Protein AF-A0A3G4RW80-F1 (afdb_monomer_lite)

Secondary structure (DSSP, 8-state):
--HHHHHHHHHHHHHHTT--HHHHHHHHHHHHHHTTS--GGGTTS-----GGGGHHHHHHHHTSHHHHHHHHH-SSHHHHHHHHHHTT----GGGGGGGGGT-HHHHHHHHTTTSSS--HHHHHHHHHHHHHHHHHHTTPPPPP---HHHHHHHHHHHHHTTSS-SSS-S-TT----------TT---PPPPPP-----

InterPro domains:
  IPR056464 DotM, C-terminal cytoplasmic domain [PF23127] (1-155)

Structure (mmCIF, N/CA/C/O backbone):
data_AF-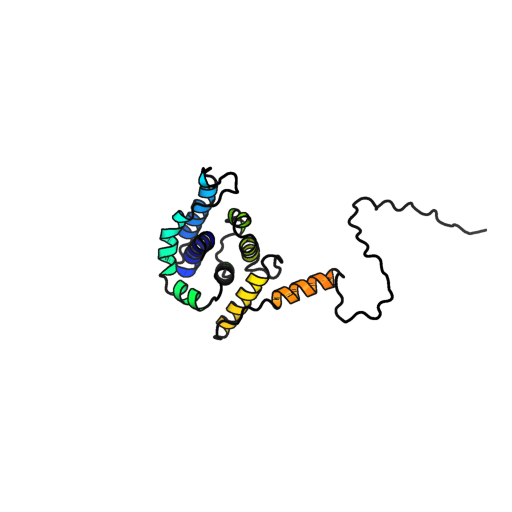A0A3G4RW80-F1
#
_entry.id   AF-A0A3G4RW80-F1
#
loop_
_atom_site.group_PDB
_atom_site.id
_atom_site.type_symbol
_atom_site.label_atom_id
_atom_site.label_alt_id
_atom_site.label_comp_id
_atom_site.label_asym_id
_atom_site.label_entity_id
_atom_site.label_seq_id
_atom_site.pdbx_PDB_ins_code
_atom_site.Cartn_x
_atom_site.Cartn_y
_atom_site.Cartn_z
_atom_site.occupancy
_atom_site.B_iso_or_equiv
_atom_site.auth_seq_id
_atom_site.auth_comp_id
_atom_site.auth_asym_id
_atom_site.auth_atom_id
_atom_site.pdbx_PDB_model_num
ATOM 1 N N . MET A 1 1 ? 4.358 -7.759 10.613 1.00 87.00 1 MET A N 1
ATOM 2 C CA . MET A 1 1 ? 3.635 -6.502 10.326 1.00 87.00 1 MET A CA 1
ATOM 3 C C . MET A 1 1 ? 3.977 -5.453 11.370 1.00 87.00 1 MET A C 1
ATOM 5 O O . MET A 1 1 ? 3.744 -5.684 12.559 1.00 87.00 1 MET A O 1
ATOM 9 N N . ALA A 1 2 ? 4.518 -4.325 10.929 1.00 94.06 2 ALA A N 1
ATOM 10 C CA . ALA A 1 2 ? 4.727 -3.120 11.722 1.00 94.06 2 ALA A CA 1
ATOM 11 C C . ALA A 1 2 ? 3.385 -2.447 12.102 1.00 94.06 2 ALA A C 1
ATOM 13 O O . ALA A 1 2 ? 2.345 -2.779 11.524 1.00 94.06 2 ALA A O 1
ATOM 14 N N . PRO A 1 3 ? 3.356 -1.521 13.082 1.00 94.75 3 PRO A N 1
ATOM 15 C CA . PRO A 1 3 ? 2.112 -0.892 13.538 1.00 94.75 3 PRO A CA 1
ATOM 16 C C . PRO A 1 3 ? 1.314 -0.186 12.432 1.00 94.75 3 PRO A C 1
ATOM 18 O O . PRO A 1 3 ? 0.096 -0.358 12.363 1.00 94.75 3 PRO A O 1
ATOM 21 N N . HIS A 1 4 ? 1.986 0.547 11.537 1.00 94.00 4 HIS A N 1
ATOM 22 C CA . HIS A 1 4 ? 1.342 1.224 10.406 1.00 94.00 4 HIS A CA 1
ATOM 23 C C . HIS A 1 4 ? 0.770 0.242 9.391 1.00 94.00 4 HIS A C 1
ATOM 25 O O . HIS A 1 4 ? -0.343 0.438 8.913 1.00 94.00 4 HIS A O 1
ATOM 31 N N . GLU A 1 5 ? 1.482 -0.852 9.123 1.00 95.69 5 GLU A N 1
ATOM 32 C CA . GLU A 1 5 ? 1.010 -1.914 8.236 1.00 95.69 5 GLU A CA 1
ATOM 33 C C . GLU A 1 5 ? -0.234 -2.603 8.798 1.00 95.69 5 GLU A C 1
ATOM 35 O O . GLU A 1 5 ? -1.179 -2.850 8.059 1.00 95.69 5 GLU A O 1
ATOM 40 N N . LYS A 1 6 ? -0.280 -2.868 10.113 1.00 96.50 6 LYS A N 1
ATOM 41 C CA . LYS A 1 6 ? -1.472 -3.436 10.767 1.00 96.50 6 LYS A CA 1
ATOM 42 C C . LYS A 1 6 ? -2.674 -2.500 10.664 1.00 96.50 6 LYS A C 1
ATOM 44 O O . LYS A 1 6 ? -3.789 -2.971 10.461 1.00 96.50 6 LYS A O 1
ATOM 49 N N . ALA A 1 7 ? -2.456 -1.194 10.818 1.00 95.88 7 ALA A N 1
ATOM 50 C CA . ALA A 1 7 ? -3.517 -0.202 10.696 1.00 95.88 7 ALA A CA 1
ATOM 51 C C . ALA A 1 7 ? -4.055 -0.120 9.260 1.00 95.88 7 ALA A C 1
ATOM 53 O O . ALA A 1 7 ? -5.268 -0.174 9.069 1.00 95.88 7 ALA A O 1
ATOM 54 N N . LEU A 1 8 ? -3.169 -0.075 8.260 1.00 95.25 8 LEU A N 1
ATOM 55 C CA . LEU A 1 8 ? -3.555 -0.100 6.845 1.00 95.25 8 LEU A CA 1
ATOM 56 C C . LEU A 1 8 ? -4.263 -1.405 6.478 1.00 95.25 8 LEU A C 1
ATOM 58 O O . LEU A 1 8 ? -5.332 -1.365 5.880 1.00 95.25 8 LEU A O 1
ATOM 62 N N . PHE A 1 9 ? -3.734 -2.550 6.914 1.00 96.00 9 PHE A N 1
ATOM 63 C CA . PHE A 1 9 ? -4.367 -3.852 6.714 1.00 96.00 9 PHE A CA 1
ATOM 64 C C . PHE A 1 9 ? -5.775 -3.899 7.313 1.00 96.00 9 PHE A C 1
ATOM 66 O O . PHE A 1 9 ? -6.693 -4.418 6.688 1.00 96.00 9 PHE A O 1
ATOM 73 N N . ALA A 1 10 ? -5.971 -3.329 8.505 1.00 96.44 10 ALA A N 1
ATOM 74 C CA . ALA A 1 10 ? -7.289 -3.252 9.122 1.00 96.44 10 ALA A CA 1
ATOM 75 C C . ALA A 1 10 ? -8.257 -2.385 8.301 1.00 96.44 10 ALA A C 1
ATOM 77 O O . ALA A 1 10 ? -9.387 -2.806 8.078 1.00 96.44 10 ALA A O 1
ATOM 78 N N . ILE A 1 11 ? -7.828 -1.210 7.822 1.00 94.94 11 ILE A N 1
ATOM 79 C CA . ILE A 1 11 ? -8.658 -0.339 6.972 1.00 94.94 11 ILE A CA 1
ATOM 80 C C . ILE A 1 11 ? -9.027 -1.062 5.671 1.00 94.94 11 ILE A C 1
ATOM 82 O O . ILE A 1 11 ? -10.204 -1.157 5.327 1.00 94.94 11 ILE A O 1
ATOM 86 N N . PHE A 1 12 ? -8.029 -1.592 4.962 1.00 95.00 12 PHE A N 1
ATOM 87 C CA . PHE A 1 12 ? -8.227 -2.230 3.663 1.00 95.00 12 PHE A CA 1
ATOM 88 C C . PHE A 1 12 ? -9.037 -3.512 3.784 1.00 95.00 12 PHE A C 1
ATOM 90 O O . PHE A 1 12 ? -9.954 -3.737 3.006 1.00 95.00 12 PHE A O 1
ATOM 97 N N . GLY A 1 13 ? -8.751 -4.328 4.792 1.00 94.69 13 GLY A N 1
ATOM 98 C CA . GLY A 1 13 ? -9.438 -5.590 4.997 1.00 94.69 13 GLY A CA 1
ATOM 99 C C . GLY A 1 13 ? -10.866 -5.446 5.521 1.00 94.69 13 GLY A C 1
ATOM 100 O O . GLY A 1 13 ? -11.687 -6.306 5.221 1.00 94.69 13 GLY A O 1
ATOM 101 N N . LEU A 1 14 ? -11.201 -4.364 6.241 1.00 94.88 14 LEU A N 1
ATOM 102 C CA . LEU A 1 14 ? -12.601 -4.044 6.552 1.00 94.88 14 LEU A CA 1
ATOM 103 C C . LEU A 1 14 ? -13.409 -3.856 5.263 1.00 94.88 14 LEU A C 1
ATOM 105 O O . LEU A 1 14 ? -14.495 -4.412 5.152 1.00 94.88 14 LEU A O 1
ATOM 109 N N . GLN A 1 15 ? -12.858 -3.129 4.288 1.00 93.00 15 GLN A N 1
ATOM 110 C CA . GLN A 1 15 ? -13.494 -2.936 2.986 1.00 93.00 15 GLN A CA 1
ATOM 111 C C . GLN A 1 15 ? -13.483 -4.220 2.147 1.00 93.00 15 GLN A C 1
ATOM 113 O O . GLN A 1 15 ? -14.508 -4.602 1.606 1.00 93.00 15 GLN A O 1
ATOM 118 N N . TYR A 1 16 ? -12.331 -4.875 2.016 1.00 93.81 16 TYR A N 1
ATOM 119 C CA . TYR A 1 16 ? -12.142 -5.953 1.046 1.00 93.81 16 TYR A CA 1
ATOM 120 C C . TYR A 1 16 ? -12.688 -7.303 1.521 1.00 93.81 16 TYR A C 1
ATOM 122 O O . TYR A 1 16 ? -13.386 -7.985 0.782 1.00 93.81 16 TYR A O 1
ATOM 130 N N . PHE A 1 17 ? -12.383 -7.706 2.758 1.00 94.50 17 PHE A N 1
ATOM 131 C CA . PHE A 1 17 ? -12.755 -9.035 3.257 1.00 94.50 17 PHE A CA 1
ATOM 132 C C . PHE A 1 17 ? -14.126 -9.066 3.927 1.00 94.50 17 PHE A C 1
ATOM 134 O O . PHE A 1 17 ? -14.736 -10.129 4.006 1.00 94.50 17 PHE A O 1
ATOM 141 N N . LEU A 1 18 ? -14.573 -7.934 4.476 1.00 93.88 18 LEU A N 1
ATOM 142 C CA . LEU A 1 18 ? -15.795 -7.853 5.280 1.00 93.88 18 LEU A CA 1
ATOM 143 C C . LEU A 1 18 ? -16.875 -6.957 4.661 1.00 93.88 18 LEU A C 1
ATOM 145 O O . LEU A 1 18 ? -17.932 -6.823 5.273 1.00 93.88 18 LEU A O 1
ATOM 149 N N . ASP A 1 19 ? -16.599 -6.337 3.508 1.00 92.75 19 ASP A N 1
ATOM 150 C CA . ASP A 1 19 ? -17.482 -5.386 2.811 1.00 92.75 19 ASP A CA 1
ATOM 151 C C . ASP A 1 19 ? -18.033 -4.258 3.715 1.00 92.75 19 ASP A C 1
ATOM 153 O O . ASP A 1 19 ? -19.117 -3.708 3.529 1.00 92.75 19 ASP A O 1
ATOM 157 N N . ASP A 1 20 ? -17.271 -3.885 4.747 1.00 93.56 20 ASP A N 1
ATOM 158 C CA . ASP A 1 20 ? -17.673 -2.934 5.784 1.00 93.56 20 ASP A CA 1
ATOM 159 C C . ASP A 1 20 ? -17.054 -1.555 5.520 1.00 93.56 20 ASP A C 1
ATOM 161 O O . ASP A 1 20 ? -16.177 -1.063 6.245 1.00 93.56 20 ASP A O 1
ATOM 165 N N . ARG A 1 21 ? -17.527 -0.908 4.447 1.00 91.62 21 ARG A N 1
ATOM 166 C CA . ARG A 1 21 ? -17.032 0.410 4.016 1.00 91.62 21 ARG A CA 1
ATOM 167 C C . ARG A 1 21 ? -17.156 1.477 5.085 1.00 91.62 21 ARG A C 1
ATOM 169 O O . ARG A 1 21 ? -16.268 2.314 5.260 1.00 91.62 21 ARG A O 1
ATOM 176 N N . LYS A 1 22 ? -18.273 1.460 5.808 1.00 93.12 22 LYS A N 1
ATOM 177 C CA . LYS A 1 22 ? -18.557 2.447 6.847 1.00 93.12 22 LYS A CA 1
ATOM 178 C C . LYS A 1 22 ? -17.553 2.327 7.991 1.00 93.12 22 LYS A C 1
ATOM 180 O O . LYS A 1 22 ? -17.057 3.352 8.460 1.00 93.12 22 LYS A O 1
ATOM 185 N N . ALA A 1 23 ? -17.217 1.108 8.418 1.00 94.44 23 ALA A N 1
ATOM 186 C CA . ALA A 1 23 ? -16.181 0.908 9.425 1.00 94.44 23 ALA A CA 1
ATOM 187 C C . ALA A 1 23 ? -14.786 1.267 8.902 1.00 94.44 23 ALA A C 1
ATOM 189 O O . ALA A 1 23 ? -14.019 1.878 9.647 1.00 94.44 23 ALA A O 1
ATOM 190 N N . ALA A 1 24 ? -14.463 0.935 7.646 1.00 93.75 24 ALA A N 1
ATOM 191 C CA . ALA A 1 24 ? -13.173 1.265 7.037 1.00 93.75 24 ALA A CA 1
ATOM 192 C C . ALA A 1 24 ? -12.926 2.784 7.020 1.00 93.75 24 ALA A C 1
ATOM 194 O O . ALA A 1 24 ? -11.903 3.246 7.530 1.00 93.75 24 ALA A O 1
ATOM 195 N N . LEU A 1 25 ? -13.895 3.562 6.521 1.00 92.81 25 LEU A N 1
ATOM 196 C CA . LEU A 1 25 ? -13.832 5.028 6.499 1.00 92.81 25 LEU A CA 1
ATOM 197 C C . LEU A 1 25 ? -13.754 5.610 7.910 1.00 92.81 25 LEU A C 1
ATOM 199 O O . LEU A 1 25 ? -12.870 6.411 8.198 1.00 92.81 25 LEU A O 1
ATOM 203 N N . LYS A 1 26 ? -14.608 5.139 8.828 1.00 94.25 26 LYS A N 1
ATOM 204 C CA . LYS A 1 26 ? -14.589 5.602 10.220 1.00 94.25 26 LYS A CA 1
ATOM 205 C C . LYS A 1 26 ? -13.234 5.355 10.882 1.00 94.25 26 LYS A C 1
ATOM 207 O O . LYS A 1 26 ? -12.742 6.227 11.597 1.00 94.25 26 LYS A O 1
ATOM 212 N N . LEU A 1 27 ? -12.634 4.181 10.679 1.00 94.94 27 LEU A N 1
ATOM 213 C CA . LEU A 1 27 ? -11.322 3.852 11.234 1.00 94.94 27 LEU A CA 1
ATOM 214 C C . LEU A 1 27 ? -10.228 4.744 10.638 1.00 94.94 27 LEU A C 1
ATOM 216 O O . LEU A 1 27 ? -9.395 5.265 11.378 1.00 94.94 27 LEU A O 1
ATOM 220 N N . MET A 1 28 ? -10.250 4.936 9.322 1.00 93.00 28 MET A N 1
ATOM 221 C CA . MET A 1 28 ? -9.314 5.796 8.604 1.00 93.00 28 MET A CA 1
ATOM 222 C C . MET A 1 28 ? -9.387 7.247 9.101 1.00 93.00 28 MET A C 1
ATOM 224 O O . MET A 1 28 ? -8.363 7.810 9.489 1.00 93.00 28 MET A O 1
ATOM 228 N N . ASP A 1 29 ? -10.589 7.817 9.202 1.00 92.19 29 ASP A N 1
ATOM 229 C CA . ASP A 1 29 ? -10.809 9.170 9.723 1.00 92.19 29 ASP A CA 1
ATOM 230 C C . ASP A 1 29 ? -10.357 9.293 11.180 1.00 92.19 29 ASP A C 1
ATOM 232 O O . ASP A 1 29 ? -9.680 10.248 11.556 1.00 92.19 29 ASP A O 1
ATOM 236 N N . THR A 1 30 ? -10.668 8.289 12.001 1.00 93.19 30 THR A N 1
ATOM 237 C CA . THR A 1 30 ? -10.263 8.241 13.411 1.00 93.19 30 THR A CA 1
ATOM 238 C C . THR A 1 30 ? -8.737 8.241 13.555 1.00 93.19 30 THR A C 1
ATOM 240 O O . THR A 1 30 ? -8.191 8.963 14.392 1.00 93.19 30 THR A O 1
ATOM 243 N N . LEU A 1 31 ? -8.027 7.477 12.718 1.00 92.50 31 LEU A N 1
ATOM 244 C CA . LEU A 1 31 ? -6.564 7.463 12.697 1.00 92.50 31 LEU A CA 1
ATOM 245 C C . LEU A 1 31 ? -6.001 8.809 12.224 1.00 92.50 31 LEU A C 1
ATOM 247 O O . LEU A 1 31 ? -5.109 9.346 12.878 1.00 92.50 31 LEU A O 1
ATOM 251 N N . ASN A 1 32 ? -6.561 9.399 11.168 1.00 90.75 32 ASN A N 1
ATOM 252 C CA . ASN A 1 32 ? -6.139 10.709 10.668 1.00 90.75 32 ASN A CA 1
ATOM 253 C C . ASN A 1 32 ? -6.339 11.824 11.702 1.00 90.75 32 ASN A C 1
ATOM 255 O O . ASN A 1 32 ? -5.454 12.653 11.909 1.00 90.75 32 ASN A O 1
ATOM 259 N N . LEU A 1 33 ? -7.474 11.829 12.403 1.00 89.38 33 LEU A N 1
ATOM 260 C CA . LEU A 1 33 ? -7.740 12.781 13.481 1.00 89.38 33 LEU A CA 1
ATOM 261 C C . LEU A 1 33 ? -6.794 12.574 14.665 1.00 89.38 33 LEU A C 1
ATOM 263 O O . LEU A 1 33 ? -6.379 13.552 15.287 1.00 89.38 33 LEU A O 1
ATOM 267 N N . SER A 1 34 ? -6.396 11.330 14.947 1.00 89.31 34 SER A N 1
ATOM 268 C CA . SER A 1 34 ? -5.448 11.039 16.025 1.00 89.31 34 SER A CA 1
ATOM 269 C C . SER A 1 34 ? -4.065 11.658 15.790 1.00 89.31 34 SER A C 1
ATOM 271 O O . SER A 1 34 ? -3.409 12.031 16.759 1.00 89.31 34 SER A O 1
ATOM 273 N N . CYS A 1 35 ? -3.667 11.888 14.532 1.00 86.31 35 CYS A N 1
ATOM 274 C CA . CYS A 1 35 ? -2.454 12.638 14.195 1.00 86.31 35 CYS A CA 1
ATOM 275 C C . CYS A 1 35 ? -2.513 14.114 14.629 1.00 86.31 35 CYS A C 1
ATOM 277 O O . CYS A 1 35 ? -1.491 14.782 14.649 1.00 86.31 35 CYS A O 1
ATOM 279 N N . ARG A 1 36 ? -3.680 14.681 14.959 1.00 81.38 36 ARG A N 1
ATOM 280 C CA . ARG A 1 36 ? -3.769 16.079 15.433 1.00 81.38 36 ARG A CA 1
ATOM 281 C C . ARG A 1 36 ? -3.475 16.212 16.927 1.00 81.38 36 ARG A C 1
ATOM 283 O O . ARG A 1 36 ? -3.300 17.326 17.421 1.00 81.38 36 ARG A O 1
ATOM 290 N N . ILE A 1 37 ? -3.445 15.096 17.652 1.00 74.12 37 ILE A N 1
ATOM 291 C CA . ILE A 1 37 ? -3.210 15.076 19.092 1.00 74.12 37 ILE A CA 1
ATOM 292 C C . ILE A 1 37 ? -1.718 15.306 19.326 1.00 74.12 37 ILE A C 1
ATOM 294 O O . ILE A 1 37 ? -0.917 14.389 19.183 1.00 74.12 37 ILE A O 1
ATOM 298 N N . LYS A 1 38 ? -1.343 16.527 19.719 1.00 63.94 38 LYS A N 1
ATOM 299 C CA . LYS A 1 38 ? 0.029 16.832 20.143 1.00 63.94 38 LYS A CA 1
ATOM 300 C C . LYS A 1 38 ? 0.329 16.055 21.424 1.00 63.94 38 LYS A C 1
ATOM 302 O O . LYS A 1 38 ? -0.223 16.367 22.479 1.00 63.94 38 LYS A O 1
ATOM 307 N N . SER A 1 39 ? 1.180 15.037 21.349 1.00 61.53 39 SER A N 1
ATOM 308 C CA . SER A 1 39 ? 1.576 14.246 22.514 1.00 61.53 39 SER A CA 1
ATOM 309 C C . SER A 1 39 ? 3.062 14.418 22.815 1.00 61.53 39 SER A C 1
ATOM 311 O O . SER A 1 39 ? 3.877 14.582 21.912 1.00 61.53 39 SER A O 1
ATOM 313 N N . LYS A 1 40 ? 3.456 14.267 24.091 1.00 56.28 40 LYS A N 1
ATOM 314 C CA . LYS A 1 40 ? 4.874 14.084 24.467 1.00 56.28 40 LYS A CA 1
ATOM 315 C C . LYS A 1 40 ? 5.528 12.907 23.724 1.00 56.28 40 LYS A C 1
ATOM 317 O O . LYS A 1 40 ? 6.745 12.892 23.586 1.00 56.28 40 LYS A O 1
ATOM 322 N N . ARG A 1 41 ? 4.723 11.955 23.224 1.00 58.28 41 ARG A N 1
ATOM 323 C CA . ARG A 1 41 ? 5.158 10.841 22.364 1.00 58.28 41 ARG A CA 1
ATOM 324 C C . ARG A 1 41 ? 5.831 11.297 21.074 1.00 58.28 41 ARG A C 1
ATOM 326 O O . ARG A 1 41 ? 6.680 10.576 20.567 1.00 58.28 41 ARG A O 1
ATOM 333 N N . ASP A 1 42 ? 5.465 12.468 20.564 1.00 59.25 42 ASP A N 1
ATOM 334 C CA . ASP A 1 42 ? 5.935 12.909 19.259 1.00 59.25 42 ASP A CA 1
ATOM 335 C C . ASP A 1 42 ? 7.330 13.534 19.340 1.00 59.25 42 ASP A C 1
ATOM 337 O O . ASP A 1 42 ? 8.027 13.561 18.338 1.00 59.25 42 ASP A O 1
ATOM 341 N N . SER A 1 43 ? 7.818 13.962 20.515 1.00 55.53 43 SER A N 1
ATOM 342 C CA . SER A 1 43 ? 9.181 14.514 20.698 1.00 55.53 43 SER A CA 1
ATOM 343 C C . SER A 1 43 ? 9.613 15.530 19.613 1.00 55.53 43 SER A C 1
ATOM 345 O O . SER A 1 43 ? 10.773 15.570 19.217 1.00 55.53 43 SER A O 1
ATOM 347 N N . GLY A 1 44 ? 8.669 16.313 19.074 1.00 55.56 44 GLY A N 1
ATOM 348 C CA . GLY A 1 44 ? 8.909 17.249 17.963 1.00 55.56 44 GLY A CA 1
ATOM 349 C C . GLY A 1 44 ? 8.940 16.645 16.545 1.00 55.56 44 GLY A C 1
ATOM 350 O O . GLY A 1 44 ? 9.209 17.371 15.593 1.00 55.56 44 GLY A O 1
ATOM 351 N N . LYS A 1 45 ? 8.660 15.349 16.371 1.00 58.41 45 LYS A N 1
ATOM 352 C CA . LYS A 1 45 ? 8.551 14.646 15.079 1.00 58.41 45 LYS A CA 1
ATOM 353 C C . LYS A 1 45 ? 7.123 14.697 14.521 1.00 58.41 45 LYS A C 1
ATOM 355 O O . LYS A 1 45 ? 6.171 14.986 15.241 1.00 58.41 45 LYS A O 1
ATOM 360 N N . PHE A 1 46 ? 6.991 14.409 13.220 1.00 58.34 46 PHE A N 1
ATOM 361 C CA . PHE A 1 46 ? 5.707 14.299 12.515 1.00 58.34 46 PHE A CA 1
ATOM 362 C C . PHE A 1 46 ? 4.696 13.474 13.320 1.00 58.34 46 PHE A C 1
ATOM 364 O O . PHE A 1 46 ? 5.010 12.363 13.746 1.00 58.34 46 PHE A O 1
ATOM 371 N N . CYS A 1 47 ? 3.484 14.006 13.503 1.00 70.75 47 CYS A N 1
ATOM 372 C CA . CYS A 1 47 ? 2.466 13.343 14.305 1.00 70.75 47 CYS A CA 1
ATOM 373 C C . CYS A 1 47 ? 2.009 12.046 13.628 1.00 70.75 47 CYS A C 1
ATOM 375 O O . CYS A 1 47 ? 1.358 12.048 12.579 1.00 70.75 47 CYS A O 1
ATOM 377 N N . THR A 1 48 ? 2.368 10.926 14.243 1.00 82.44 48 THR A N 1
ATOM 378 C CA . THR A 1 48 ? 1.956 9.591 13.803 1.00 82.44 48 THR A CA 1
ATOM 379 C C . THR A 1 48 ? 0.604 9.228 14.415 1.00 82.44 48 THR A C 1
ATOM 381 O O . THR A 1 48 ? 0.266 9.719 15.495 1.00 82.44 48 THR A O 1
ATOM 384 N N . PRO A 1 49 ? -0.214 8.402 13.746 1.00 89.06 49 PRO A N 1
ATOM 385 C CA . PRO A 1 49 ? -1.514 8.037 14.284 1.00 89.06 49 PRO A CA 1
ATOM 386 C C . PRO A 1 49 ? -1.377 7.114 15.499 1.00 89.06 49 PRO A C 1
ATOM 388 O O . PRO A 1 49 ? -0.432 6.333 15.643 1.00 89.06 49 PRO A O 1
ATOM 391 N N . VAL A 1 50 ? -2.385 7.145 16.367 1.00 91.25 50 VAL A N 1
ATOM 392 C CA . VAL A 1 50 ? -2.476 6.252 17.523 1.00 91.25 50 VAL A CA 1
ATOM 393 C C . VAL A 1 50 ? -2.913 4.860 17.048 1.00 91.25 50 VAL A C 1
ATOM 395 O O . VAL A 1 50 ? -4.097 4.533 17.008 1.00 91.25 50 VAL A O 1
ATOM 398 N N . TYR A 1 51 ? -1.945 4.009 16.696 1.00 92.75 51 TYR A N 1
ATOM 399 C CA . TYR A 1 51 ? -2.193 2.688 16.092 1.00 92.75 51 TYR A CA 1
ATOM 400 C C . TYR A 1 51 ? -3.043 1.728 16.940 1.00 92.75 51 TYR A C 1
ATOM 402 O O . TYR A 1 51 ? -3.651 0.805 16.397 1.00 92.75 51 TYR A O 1
ATOM 410 N N . SER A 1 52 ? -3.126 1.924 18.261 1.00 93.31 52 SER A N 1
ATOM 411 C CA . SER A 1 52 ? -3.978 1.096 19.125 1.00 93.31 52 SER A CA 1
ATOM 412 C C . SER A 1 52 ? -5.463 1.181 18.752 1.00 93.31 52 SER A C 1
ATOM 414 O O . SER A 1 52 ? -6.191 0.218 18.991 1.00 93.31 52 SER A O 1
ATOM 416 N N . LEU A 1 53 ? -5.892 2.266 18.097 1.00 94.25 53 LEU A N 1
ATOM 417 C CA . LEU A 1 53 ? -7.258 2.452 17.595 1.00 94.25 53 LEU A CA 1
ATOM 418 C C . LEU A 1 53 ? -7.641 1.407 16.533 1.00 94.25 53 LEU A C 1
ATOM 420 O O . LEU A 1 53 ? -8.808 1.045 16.422 1.00 94.25 53 LEU A O 1
ATOM 424 N N . ALA A 1 54 ? -6.665 0.855 15.805 1.00 96.06 54 ALA A N 1
ATOM 425 C CA . ALA A 1 54 ? -6.898 -0.183 14.802 1.00 96.06 54 ALA A CA 1
ATOM 426 C C . ALA A 1 54 ? -6.929 -1.610 15.379 1.00 96.06 54 ALA A C 1
ATOM 428 O O . ALA A 1 54 ? -7.228 -2.553 14.648 1.00 96.06 54 ALA A O 1
ATOM 429 N N . LYS A 1 55 ? -6.627 -1.812 16.672 1.00 96.62 55 LYS A N 1
ATOM 430 C CA . LYS A 1 55 ? -6.429 -3.154 17.256 1.00 96.62 55 LYS A CA 1
ATOM 431 C C . LYS A 1 55 ? -7.669 -4.044 17.133 1.00 96.62 55 LYS A C 1
ATOM 433 O O . LYS A 1 55 ? -7.535 -5.210 16.775 1.00 96.62 55 LYS A O 1
ATOM 438 N N . SER A 1 56 ? -8.856 -3.515 17.423 1.00 96.81 56 SER A N 1
ATOM 439 C CA . SER A 1 56 ? -10.112 -4.275 17.353 1.00 96.81 56 SER A CA 1
ATOM 440 C C . SER A 1 56 ? -10.456 -4.666 15.915 1.00 96.81 56 SER A C 1
ATOM 442 O O . SER A 1 56 ? -10.722 -5.835 15.641 1.00 96.81 56 SER A O 1
ATOM 444 N N . ALA A 1 57 ? -10.373 -3.710 14.987 1.00 96.69 57 ALA A N 1
ATOM 445 C CA . ALA A 1 57 ? -10.595 -3.942 13.564 1.00 96.69 57 ALA A CA 1
ATOM 446 C C . ALA A 1 57 ? -9.598 -4.956 12.992 1.00 96.69 57 ALA A C 1
ATOM 448 O O . ALA A 1 57 ? -10.007 -5.910 12.338 1.00 96.69 57 ALA A O 1
ATOM 449 N N . PHE A 1 58 ? -8.310 -4.818 13.315 1.00 97.19 58 PHE A N 1
ATOM 450 C CA . PHE A 1 58 ? -7.271 -5.762 12.911 1.00 97.19 58 PHE A CA 1
ATOM 451 C C . PHE A 1 58 ? -7.599 -7.194 13.352 1.00 97.19 58 PHE A C 1
ATOM 453 O O . PHE A 1 58 ? -7.541 -8.115 12.544 1.00 97.19 58 PHE A O 1
ATOM 460 N N . GLN A 1 59 ? -7.992 -7.383 14.617 1.00 97.06 59 GLN A N 1
ATOM 461 C CA . GLN A 1 59 ? -8.351 -8.701 15.151 1.00 97.06 59 GLN A CA 1
ATOM 462 C C . GLN A 1 59 ? -9.588 -9.303 14.477 1.00 97.06 59 GLN A C 1
ATOM 464 O O . GLN A 1 59 ? -9.664 -10.519 14.320 1.00 97.06 59 GLN A O 1
ATOM 469 N N . ARG A 1 60 ? -10.552 -8.472 14.073 1.00 96.81 60 ARG A N 1
ATOM 470 C CA . ARG A 1 60 ? -11.728 -8.916 13.312 1.00 96.81 60 ARG A CA 1
ATOM 471 C C . ARG A 1 60 ? -11.333 -9.344 11.896 1.00 96.81 60 ARG A C 1
ATOM 473 O O . ARG A 1 60 ? -11.701 -10.430 11.466 1.00 96.81 60 ARG A O 1
ATOM 480 N N . VAL A 1 61 ? -10.552 -8.517 11.202 1.00 96.44 61 VAL A N 1
ATOM 481 C CA . VAL A 1 61 ? -10.137 -8.741 9.810 1.00 96.44 61 VAL A CA 1
ATOM 482 C C . VAL A 1 61 ? -9.229 -9.961 9.680 1.00 96.44 61 VAL A C 1
ATOM 484 O O . VAL A 1 61 ? -9.483 -10.813 8.834 1.00 96.44 61 VAL A O 1
ATOM 487 N N . ILE A 1 62 ? -8.205 -10.087 10.529 1.00 96.31 62 ILE A N 1
ATOM 488 C CA . ILE A 1 62 ? -7.211 -11.167 10.427 1.00 96.31 62 ILE A CA 1
ATOM 489 C C . ILE A 1 62 ? -7.837 -12.557 10.602 1.00 96.31 62 ILE A C 1
ATOM 491 O O . ILE A 1 62 ? -7.318 -13.527 10.070 1.00 96.31 62 ILE A O 1
ATOM 495 N N . LYS A 1 63 ? -8.961 -12.663 11.322 1.00 96.00 63 LYS A N 1
ATOM 496 C CA . LYS A 1 63 ? -9.690 -13.923 11.531 1.00 96.00 63 LYS A CA 1
ATOM 497 C C . LYS A 1 63 ? -10.570 -14.328 10.345 1.00 96.00 63 LYS A C 1
ATOM 499 O O . LYS A 1 63 ? -11.096 -15.434 10.351 1.00 96.00 63 LYS A O 1
ATOM 504 N N . SER A 1 64 ? -10.766 -13.453 9.359 1.00 96.19 64 SER A N 1
ATOM 505 C CA . SER A 1 64 ? -11.564 -13.778 8.175 1.00 96.19 64 SER A CA 1
ATOM 506 C C . SER A 1 64 ? -10.856 -14.805 7.286 1.00 96.19 64 SER A C 1
ATOM 508 O O . SER A 1 64 ? -9.630 -14.794 7.158 1.00 96.19 64 SER A O 1
ATOM 510 N N . ASN A 1 65 ? -11.634 -15.671 6.630 1.00 94.62 65 ASN A N 1
ATOM 511 C CA . ASN A 1 65 ? -11.093 -16.679 5.712 1.00 94.62 65 ASN A CA 1
ATOM 512 C C . ASN A 1 65 ? -10.298 -16.032 4.567 1.00 94.62 65 ASN A C 1
ATOM 514 O O . ASN A 1 65 ? -9.210 -16.499 4.238 1.00 94.62 65 ASN A O 1
ATOM 518 N N . GLY A 1 66 ? -10.795 -14.913 4.025 1.00 92.94 66 GLY A N 1
ATOM 519 C CA . GLY A 1 66 ? -10.102 -14.158 2.980 1.00 92.94 66 GLY A CA 1
ATOM 520 C C . GLY A 1 66 ? -8.742 -13.626 3.440 1.00 92.94 66 GLY A C 1
ATOM 521 O O . GLY A 1 66 ? -7.754 -13.784 2.729 1.00 92.94 66 GLY A O 1
ATOM 522 N N . ALA A 1 67 ? -8.648 -13.088 4.661 1.00 93.94 67 ALA A N 1
ATOM 523 C CA . ALA A 1 67 ? -7.371 -12.642 5.220 1.00 93.94 67 ALA A CA 1
ATOM 524 C C . ALA A 1 67 ? -6.379 -13.798 5.422 1.00 93.94 67 ALA A C 1
ATOM 526 O O . ALA A 1 67 ? -5.187 -13.640 5.162 1.00 93.94 67 ALA A O 1
ATOM 527 N N . GLN A 1 68 ? -6.856 -14.962 5.870 1.00 93.88 68 GLN A N 1
ATOM 528 C CA . GLN A 1 68 ? -6.017 -16.152 6.040 1.00 93.88 68 GLN A CA 1
ATOM 529 C C . GLN A 1 68 ? -5.491 -16.687 4.705 1.00 93.88 68 GLN A C 1
ATOM 531 O O . GLN A 1 68 ? -4.352 -17.145 4.634 1.00 93.88 68 GLN A O 1
ATOM 536 N N . GLN A 1 69 ? -6.295 -16.612 3.644 1.00 91.19 69 GLN A N 1
ATOM 537 C CA . GLN A 1 69 ? -5.855 -16.959 2.297 1.00 91.19 69 GLN A CA 1
ATOM 538 C C . GLN A 1 69 ? -4.831 -15.949 1.766 1.00 91.19 69 GLN A C 1
ATOM 540 O O . GLN A 1 69 ? -3.765 -16.352 1.307 1.00 91.19 69 GLN A O 1
ATOM 545 N N . TRP A 1 70 ? -5.104 -14.655 1.925 1.00 92.50 70 TRP A N 1
ATOM 546 C CA . TRP A 1 70 ? -4.197 -13.577 1.533 1.00 92.50 70 TRP A CA 1
ATOM 547 C C . TRP A 1 70 ? -2.814 -13.703 2.200 1.00 92.50 70 TRP A C 1
ATOM 549 O O . TRP A 1 70 ? -1.790 -13.542 1.542 1.00 92.50 70 TRP A O 1
ATOM 559 N N . LEU A 1 71 ? -2.753 -14.090 3.482 1.00 90.88 71 LEU A N 1
ATOM 560 C CA . LEU A 1 71 ? -1.483 -14.321 4.191 1.00 90.88 71 LEU A CA 1
ATOM 561 C C . LEU A 1 71 ? -0.628 -15.442 3.584 1.00 90.88 71 LEU A C 1
ATOM 563 O O . LEU A 1 71 ? 0.587 -15.427 3.749 1.00 90.88 71 LEU A O 1
ATOM 567 N N . LYS A 1 72 ? -1.247 -16.425 2.923 1.00 88.62 72 LYS A N 1
ATOM 568 C CA . LYS A 1 72 ? -0.537 -17.528 2.254 1.00 88.62 72 LYS A CA 1
ATOM 569 C C . LYS A 1 72 ? -0.060 -17.149 0.853 1.00 88.62 72 LYS A C 1
ATOM 571 O O . LYS A 1 72 ? 0.798 -17.825 0.300 1.00 88.62 72 LYS A O 1
ATOM 576 N N . GLN A 1 73 ? -0.658 -16.113 0.276 1.00 88.25 73 GLN A N 1
ATOM 577 C CA . GLN A 1 73 ? -0.484 -15.717 -1.116 1.00 88.25 73 GLN A CA 1
ATOM 578 C C . GLN A 1 73 ? 0.611 -14.664 -1.318 1.00 88.25 73 GLN A C 1
ATOM 580 O O . GLN A 1 73 ? 1.218 -14.612 -2.386 1.00 88.25 73 GLN A O 1
ATOM 585 N N . HIS A 1 74 ? 0.887 -13.856 -0.294 1.00 90.94 74 HIS A N 1
ATOM 586 C CA . HIS A 1 74 ? 1.860 -12.768 -0.363 1.00 90.94 74 HIS A CA 1
ATOM 587 C C . HIS A 1 74 ? 3.051 -13.020 0.554 1.00 90.94 74 HIS A C 1
ATOM 589 O O . HIS A 1 74 ? 2.885 -13.267 1.751 1.00 90.94 74 HIS A O 1
ATOM 595 N N . ARG A 1 75 ? 4.264 -12.893 0.009 1.00 91.00 75 ARG A N 1
ATOM 596 C CA . ARG A 1 75 ? 5.509 -13.076 0.763 1.00 91.00 75 ARG A CA 1
ATOM 597 C C . ARG A 1 75 ? 5.805 -11.870 1.646 1.00 91.00 75 ARG A C 1
ATOM 599 O O . ARG A 1 75 ? 6.249 -12.029 2.785 1.00 91.00 75 ARG A O 1
ATOM 606 N N . TYR A 1 76 ? 5.552 -10.663 1.140 1.00 94.19 76 TYR A N 1
ATOM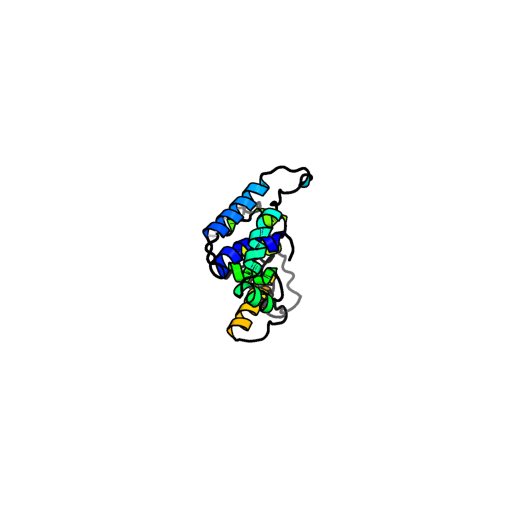 607 C CA . TYR A 1 76 ? 5.789 -9.426 1.880 1.00 94.19 76 TYR A CA 1
ATOM 608 C C . TYR A 1 76 ? 4.501 -8.684 2.209 1.00 94.19 76 TYR A C 1
ATOM 610 O O . TYR A 1 76 ? 3.566 -8.575 1.422 1.00 94.19 76 TYR A O 1
ATOM 618 N N . VAL A 1 77 ? 4.492 -8.064 3.389 1.00 94.56 77 VAL A N 1
ATOM 619 C CA . VAL A 1 77 ? 3.350 -7.268 3.850 1.00 94.56 77 VAL A CA 1
ATOM 620 C C . VAL A 1 77 ? 3.106 -6.075 2.926 1.00 94.56 77 VAL A C 1
ATOM 622 O O . VAL A 1 77 ? 1.965 -5.793 2.575 1.00 94.56 77 VAL A O 1
ATOM 625 N N . ARG A 1 78 ? 4.171 -5.381 2.502 1.00 95.25 78 ARG A N 1
ATOM 626 C CA . ARG A 1 78 ? 4.059 -4.210 1.622 1.00 95.25 78 ARG A CA 1
ATOM 627 C C . ARG A 1 78 ? 3.470 -4.565 0.254 1.00 95.25 78 ARG A C 1
ATOM 629 O O . ARG A 1 78 ? 2.596 -3.836 -0.204 1.00 95.25 78 ARG A O 1
ATOM 636 N N . SER A 1 79 ? 3.909 -5.665 -0.367 1.00 94.25 79 SER A N 1
ATOM 637 C CA . SER A 1 79 ? 3.374 -6.105 -1.663 1.00 94.25 79 SER A CA 1
ATOM 638 C C . SER A 1 79 ? 1.912 -6.525 -1.534 1.00 94.25 79 SER A C 1
ATOM 640 O O . SER A 1 79 ? 1.073 -6.047 -2.291 1.00 94.25 79 SER A O 1
ATOM 642 N N . GLY A 1 80 ? 1.568 -7.291 -0.497 1.00 94.62 80 GLY A N 1
ATOM 643 C CA . GLY A 1 80 ? 0.181 -7.664 -0.236 1.00 94.62 80 GLY A CA 1
ATOM 644 C C . GLY A 1 80 ? -0.733 -6.466 0.062 1.00 94.62 80 GLY A C 1
ATOM 645 O O . GLY A 1 80 ? -1.893 -6.466 -0.341 1.00 94.62 80 GLY A O 1
ATOM 646 N N . LEU A 1 81 ? -0.249 -5.433 0.766 1.00 95.00 81 LEU A N 1
ATOM 647 C CA . LEU A 1 81 ? -1.023 -4.208 1.022 1.00 95.00 81 LEU A CA 1
ATOM 648 C C . LEU A 1 81 ? -1.274 -3.421 -0.267 1.00 95.00 81 LEU A C 1
ATOM 650 O O . LEU A 1 81 ? -2.374 -2.909 -0.463 1.00 95.00 81 LEU A O 1
ATOM 654 N N . VAL A 1 82 ? -0.267 -3.338 -1.139 1.00 94.06 82 VAL A N 1
ATOM 655 C CA . VAL A 1 82 ? -0.401 -2.749 -2.478 1.00 94.06 82 VAL A CA 1
ATOM 656 C C . VAL A 1 82 ? -1.408 -3.536 -3.306 1.00 94.06 82 VAL A C 1
ATOM 658 O O . VAL A 1 82 ? -2.286 -2.930 -3.914 1.00 94.06 82 VAL A O 1
ATOM 661 N N . TRP A 1 83 ? -1.339 -4.867 -3.266 1.00 93.56 83 TRP A N 1
ATOM 662 C CA . TRP A 1 83 ? -2.298 -5.743 -3.926 1.00 93.56 83 TRP A CA 1
ATOM 663 C C . TRP A 1 83 ? -3.726 -5.499 -3.428 1.00 93.56 83 TRP A C 1
ATOM 665 O O . TRP A 1 83 ? -4.607 -5.230 -4.240 1.00 93.56 83 TRP A O 1
ATOM 675 N N . LEU A 1 84 ? -3.953 -5.488 -2.107 1.00 92.62 84 LEU A N 1
ATOM 676 C CA . LEU A 1 84 ? -5.275 -5.207 -1.527 1.00 92.62 84 LEU A CA 1
ATOM 677 C C . LEU A 1 84 ? -5.815 -3.859 -1.986 1.00 92.62 84 LEU A C 1
ATOM 679 O O . LEU A 1 84 ? -6.979 -3.740 -2.354 1.00 92.62 84 LEU A O 1
ATOM 683 N N . TYR A 1 85 ? -4.957 -2.844 -1.970 1.00 90.94 85 TYR A N 1
ATOM 684 C CA . TYR A 1 85 ? -5.343 -1.502 -2.362 1.00 90.94 85 TYR A CA 1
ATOM 685 C C . TYR A 1 85 ? -5.656 -1.387 -3.864 1.00 90.94 85 TYR A C 1
ATOM 687 O O . TYR A 1 85 ? -6.557 -0.639 -4.246 1.00 90.94 85 TYR A O 1
ATOM 695 N N . ALA A 1 86 ? -4.964 -2.153 -4.713 1.00 89.12 86 ALA A N 1
ATOM 696 C CA . ALA A 1 86 ? -5.195 -2.176 -6.155 1.00 89.12 86 ALA A CA 1
ATOM 697 C C . ALA A 1 86 ? -6.560 -2.772 -6.551 1.00 89.12 86 ALA A C 1
ATOM 699 O O . ALA A 1 86 ? -7.073 -2.429 -7.614 1.00 89.12 86 ALA A O 1
ATOM 700 N N . HIS A 1 87 ? -7.188 -3.590 -5.698 1.00 85.88 87 HIS A N 1
ATOM 701 C CA . HIS A 1 87 ? -8.491 -4.223 -5.961 1.00 85.88 87 HIS A CA 1
ATOM 702 C C . HIS A 1 87 ? -9.689 -3.287 -5.697 1.00 85.88 87 HIS A C 1
ATOM 704 O O . HIS A 1 87 ? -10.678 -3.678 -5.084 1.00 85.88 87 HIS A O 1
ATOM 710 N N . ASP A 1 88 ? -9.573 -2.038 -6.159 1.00 67.75 88 ASP A N 1
ATOM 711 C CA . ASP A 1 88 ? -10.576 -0.964 -6.101 1.00 67.75 88 ASP A CA 1
ATOM 712 C C . ASP A 1 88 ? -11.327 -0.848 -4.763 1.00 67.75 88 ASP A C 1
ATOM 714 O O . ASP A 1 88 ? -12.547 -0.989 -4.670 1.00 67.75 88 ASP A O 1
ATOM 718 N N . LEU A 1 89 ? -10.600 -0.499 -3.700 1.00 74.75 89 LEU A N 1
ATOM 719 C CA . LEU A 1 89 ? -11.223 -0.216 -2.402 1.00 74.75 89 LEU A CA 1
ATOM 720 C C . LEU A 1 89 ? -12.075 1.066 -2.404 1.00 74.75 89 LEU A C 1
ATOM 722 O O . LEU A 1 89 ? -12.724 1.362 -1.400 1.00 74.75 89 LEU A O 1
ATOM 726 N N . ARG A 1 90 ? -12.050 1.867 -3.485 1.00 74.12 90 ARG A N 1
ATOM 727 C CA . ARG A 1 90 ? -12.664 3.210 -3.563 1.00 74.12 90 ARG A CA 1
ATOM 728 C C . ARG A 1 90 ? -12.327 4.098 -2.357 1.00 74.12 90 ARG A C 1
ATOM 730 O O . ARG A 1 90 ? -13.131 4.930 -1.924 1.00 74.12 90 ARG A O 1
ATOM 737 N N . LEU A 1 91 ? -11.134 3.891 -1.804 1.00 75.94 91 LEU A N 1
ATOM 738 C CA . LEU A 1 91 ? -10.508 4.717 -0.782 1.00 75.94 91 LEU A CA 1
ATOM 739 C C . LEU A 1 91 ? -9.481 5.585 -1.498 1.00 75.94 91 LEU A C 1
ATOM 741 O O . LEU A 1 91 ? -8.563 5.058 -2.108 1.00 75.94 91 LEU A O 1
ATOM 745 N N . THR A 1 92 ? -9.637 6.903 -1.473 1.00 73.25 92 THR A N 1
ATOM 746 C CA . THR A 1 92 ? -8.748 7.798 -2.224 1.00 73.25 92 THR A CA 1
ATOM 747 C C . THR A 1 9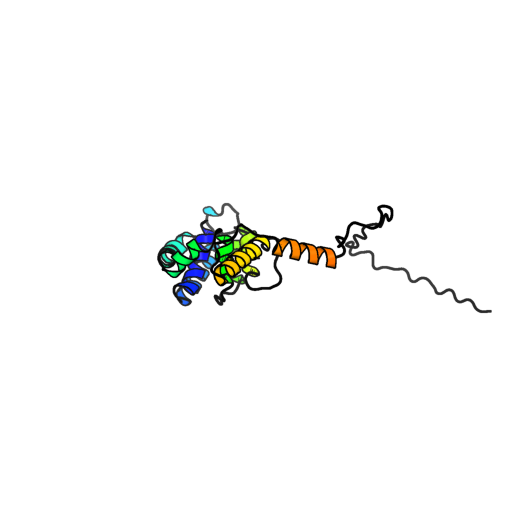2 ? -7.356 7.865 -1.554 1.00 73.25 92 THR A C 1
ATOM 749 O O . THR A 1 92 ? -7.292 8.020 -0.330 1.00 73.25 92 THR A O 1
ATOM 752 N N . PRO A 1 93 ? -6.231 7.831 -2.307 1.00 63.47 93 PRO A N 1
ATOM 753 C CA . PRO A 1 93 ? -4.869 7.873 -1.746 1.00 63.47 93 PRO A CA 1
ATOM 754 C C . PRO A 1 93 ? -4.528 9.017 -0.761 1.00 63.47 93 PRO A C 1
ATOM 756 O O . PRO A 1 93 ? -3.694 8.794 0.119 1.00 63.47 93 PRO A O 1
ATOM 759 N N . PRO A 1 94 ? -5.133 10.229 -0.836 1.00 60.34 94 PRO A N 1
ATOM 760 C CA . PRO A 1 94 ? -4.859 11.324 0.102 1.00 60.34 94 PRO A CA 1
ATOM 761 C C . PRO A 1 94 ? -5.176 11.013 1.570 1.00 60.34 94 PRO A C 1
ATOM 763 O O . PRO A 1 94 ? -4.822 11.792 2.452 1.00 60.34 94 PRO A O 1
ATOM 766 N N . ASN A 1 95 ? -5.830 9.890 1.863 1.00 77.75 95 ASN A N 1
ATOM 767 C CA . ASN A 1 95 ? -6.350 9.606 3.193 1.00 77.75 95 ASN A CA 1
ATOM 768 C C . ASN A 1 95 ? -5.316 9.053 4.194 1.00 77.75 95 ASN A C 1
ATOM 770 O O . ASN A 1 95 ? -5.686 8.745 5.321 1.00 77.75 95 ASN A O 1
ATOM 774 N N . TRP A 1 96 ? -4.033 8.926 3.838 1.00 84.38 96 TRP A N 1
ATOM 775 C CA . TRP A 1 96 ? -2.963 8.505 4.764 1.00 84.38 96 TRP A CA 1
ATOM 776 C C . TRP A 1 96 ? -1.669 9.308 4.582 1.00 84.38 96 TRP A C 1
ATOM 778 O O . TRP A 1 96 ? -0.575 8.755 4.501 1.00 84.38 96 TRP A O 1
ATOM 788 N N . ILE A 1 97 ? -1.762 10.642 4.547 1.00 87.44 97 ILE A N 1
ATOM 789 C CA . ILE A 1 97 ? -0.590 11.540 4.434 1.00 87.44 97 ILE A CA 1
ATOM 790 C C . ILE A 1 97 ? 0.468 11.259 5.513 1.00 87.44 97 ILE A C 1
ATOM 792 O O . ILE A 1 97 ? 1.666 11.313 5.228 1.00 87.44 97 ILE A O 1
ATOM 796 N N . TRP A 1 98 ? 0.041 10.897 6.728 1.00 88.94 98 TRP A N 1
ATOM 797 C CA . TRP A 1 98 ? 0.930 10.537 7.839 1.00 88.94 98 TRP A CA 1
ATOM 798 C C . TRP A 1 98 ? 1.902 9.402 7.484 1.00 88.94 98 TRP A C 1
ATOM 800 O O . TRP A 1 98 ? 3.015 9.360 8.004 1.00 88.94 98 TRP A O 1
ATOM 810 N N . LEU A 1 99 ? 1.528 8.516 6.556 1.00 91.69 99 LEU A N 1
ATOM 811 C CA . LEU A 1 99 ? 2.360 7.399 6.130 1.00 91.69 99 LEU A CA 1
ATOM 812 C C . LEU A 1 99 ? 3.637 7.869 5.424 1.00 91.69 99 LEU A C 1
ATOM 814 O O . LEU A 1 99 ? 4.663 7.213 5.561 1.00 91.69 99 LEU A O 1
ATOM 818 N N . LYS A 1 100 ? 3.631 9.028 4.749 1.00 90.06 100 LYS A N 1
ATOM 819 C CA . LYS A 1 100 ? 4.818 9.565 4.056 1.00 90.06 100 LYS A CA 1
ATOM 820 C C . LYS A 1 100 ? 6.007 9.767 4.999 1.00 90.06 100 LYS A C 1
ATOM 822 O O . LYS A 1 100 ? 7.145 9.545 4.597 1.00 90.06 100 LYS A O 1
ATOM 827 N N . GLY A 1 101 ? 5.738 10.194 6.235 1.00 86.69 101 GLY A N 1
ATOM 828 C CA . GLY A 1 101 ? 6.757 10.404 7.268 1.00 86.69 101 GLY A CA 1
ATOM 829 C C . GLY A 1 101 ? 7.163 9.134 8.022 1.00 86.69 101 GLY A C 1
ATOM 830 O O . GLY A 1 101 ? 8.158 9.159 8.738 1.00 86.69 101 GLY A O 1
ATOM 831 N N . VAL A 1 102 ? 6.409 8.040 7.873 1.00 90.25 102 VAL A N 1
ATOM 832 C CA . VAL A 1 102 ? 6.629 6.766 8.582 1.00 90.25 102 VAL A CA 1
ATOM 833 C C . VAL A 1 102 ? 7.275 5.727 7.668 1.00 90.25 102 VAL A C 1
ATOM 835 O O . VAL A 1 102 ? 8.259 5.097 8.038 1.00 90.25 102 VAL A O 1
ATOM 838 N N . ASP A 1 103 ? 6.721 5.549 6.471 1.00 92.62 103 ASP A N 1
ATOM 839 C CA . ASP A 1 103 ? 7.151 4.574 5.477 1.00 92.62 103 ASP A CA 1
ATOM 840 C C . ASP A 1 103 ? 6.955 5.163 4.076 1.00 92.62 103 ASP A C 1
ATOM 842 O O . ASP A 1 103 ? 5.913 5.010 3.431 1.00 92.62 103 ASP A O 1
ATOM 846 N N . ARG A 1 104 ? 7.975 5.893 3.623 1.00 92.69 104 ARG A N 1
ATOM 847 C CA . ARG A 1 104 ? 7.957 6.624 2.353 1.00 92.69 104 ARG A CA 1
ATOM 848 C C . ARG A 1 104 ? 7.824 5.691 1.142 1.00 92.69 104 ARG A C 1
ATOM 850 O O . ARG A 1 104 ? 7.075 5.997 0.216 1.00 92.69 104 ARG A O 1
ATOM 857 N N . THR A 1 105 ? 8.480 4.533 1.185 1.00 94.69 105 THR A N 1
ATOM 858 C CA . THR A 1 105 ? 8.385 3.485 0.159 1.00 94.69 105 THR A CA 1
ATOM 859 C C . THR A 1 105 ? 6.952 2.974 0.029 1.00 94.69 105 THR A C 1
ATOM 861 O O . THR A 1 105 ? 6.395 2.983 -1.068 1.00 94.69 105 THR A O 1
ATOM 864 N N . LEU A 1 106 ? 6.320 2.576 1.142 1.00 94.50 106 LEU A N 1
ATOM 865 C CA . LEU A 1 106 ? 4.936 2.092 1.123 1.00 94.50 106 LEU A CA 1
ATOM 866 C C . LEU A 1 106 ? 3.952 3.201 0.729 1.00 94.50 106 LEU A C 1
ATOM 868 O O . LEU A 1 106 ? 3.014 2.945 -0.022 1.00 94.50 106 LEU A O 1
ATOM 872 N N . PHE A 1 107 ? 4.186 4.437 1.181 1.00 93.44 107 PHE A N 1
ATOM 873 C CA . PHE A 1 107 ? 3.390 5.598 0.784 1.00 93.44 107 PHE A CA 1
ATOM 874 C C . PHE A 1 107 ? 3.328 5.748 -0.738 1.00 93.44 107 PHE A C 1
ATOM 876 O O . PHE A 1 107 ? 2.232 5.822 -1.301 1.00 93.44 107 PHE A O 1
ATOM 883 N N . TYR A 1 108 ? 4.480 5.755 -1.412 1.00 92.88 108 TYR A N 1
ATOM 884 C CA . TYR A 1 108 ? 4.530 5.904 -2.865 1.00 92.88 108 TYR A CA 1
ATOM 885 C C . TYR A 1 108 ? 4.047 4.667 -3.621 1.00 92.88 108 TYR A C 1
ATOM 887 O O . TYR A 1 108 ? 3.396 4.819 -4.656 1.00 92.88 108 TYR A O 1
ATOM 895 N N . ALA A 1 109 ? 4.301 3.466 -3.097 1.00 93.44 109 ALA A N 1
ATOM 896 C CA . ALA A 1 109 ? 3.789 2.233 -3.685 1.00 93.44 109 ALA A CA 1
ATOM 897 C C . ALA A 1 109 ? 2.249 2.211 -3.687 1.00 93.44 109 ALA A C 1
ATOM 899 O O . ALA A 1 109 ? 1.637 1.940 -4.717 1.00 93.44 109 ALA A O 1
ATOM 900 N N . LEU A 1 110 ? 1.610 2.595 -2.574 1.00 92.19 110 LEU A N 1
ATOM 901 C CA . LEU A 1 110 ? 0.148 2.681 -2.484 1.00 92.19 110 LEU A CA 1
ATOM 902 C C . LEU A 1 110 ? -0.433 3.762 -3.404 1.00 92.19 110 LEU A C 1
ATOM 904 O O . LEU A 1 110 ? -1.439 3.518 -4.061 1.00 92.19 110 LEU A O 1
ATOM 908 N N . HIS A 1 111 ? 0.209 4.929 -3.526 1.00 88.56 111 HIS A N 1
ATOM 909 C CA . HIS A 1 111 ? -0.272 6.011 -4.403 1.00 88.56 111 HIS A CA 1
ATOM 910 C C . HIS A 1 111 ? -0.388 5.611 -5.879 1.00 88.56 111 HIS A C 1
ATOM 912 O O . HIS A 1 111 ? -1.141 6.241 -6.623 1.00 88.56 111 HIS A O 1
ATOM 918 N N . ARG A 1 112 ? 0.360 4.590 -6.307 1.00 83.31 112 ARG A N 1
ATOM 919 C CA . ARG A 1 112 ? 0.407 4.117 -7.694 1.00 83.31 112 ARG A CA 1
ATOM 920 C C . ARG A 1 112 ? 0.090 2.626 -7.836 1.00 83.31 112 ARG A C 1
ATOM 922 O O . ARG A 1 112 ? 0.374 2.047 -8.879 1.00 83.31 112 ARG A O 1
ATOM 929 N N . ALA A 1 113 ? -0.543 2.018 -6.829 1.00 86.06 113 ALA A N 1
ATOM 930 C CA . ALA A 1 113 ? -0.852 0.586 -6.825 1.00 86.06 113 ALA A CA 1
ATOM 931 C C . ALA A 1 113 ? -1.687 0.147 -8.040 1.00 86.06 113 ALA A C 1
ATOM 933 O O . ALA A 1 113 ? -1.440 -0.914 -8.603 1.00 86.06 113 ALA A O 1
ATOM 934 N N . ASN A 1 114 ? -2.633 0.990 -8.474 1.00 78.56 114 ASN A N 1
ATOM 935 C CA . ASN A 1 114 ? -3.554 0.700 -9.579 1.00 78.56 114 ASN A CA 1
ATOM 936 C C . ASN A 1 114 ? -3.252 1.507 -10.858 1.00 78.56 114 ASN A C 1
ATOM 938 O O . ASN A 1 114 ? -4.147 1.826 -11.635 1.00 78.56 114 ASN A O 1
ATOM 942 N N . THR A 1 115 ? -2.003 1.937 -11.057 1.00 79.94 115 THR A N 1
ATOM 943 C CA . THR A 1 115 ? -1.634 2.770 -12.215 1.00 79.94 115 THR A CA 1
ATOM 944 C C . THR A 1 115 ? -0.431 2.214 -12.956 1.00 79.94 115 THR A C 1
ATOM 946 O O . THR A 1 115 ? 0.458 1.619 -12.355 1.00 79.94 115 THR A O 1
ATOM 949 N N . THR A 1 116 ? -0.359 2.462 -14.262 1.00 75.56 116 THR A N 1
ATOM 950 C CA . THR A 1 116 ? 0.731 1.977 -15.123 1.00 75.56 116 THR A CA 1
ATOM 951 C C . THR A 1 116 ? 2.068 2.672 -14.857 1.00 75.56 116 THR A C 1
ATOM 953 O O . THR A 1 116 ? 3.105 2.027 -14.939 1.00 75.56 116 THR A O 1
ATOM 956 N N . LYS A 1 117 ? 2.060 3.959 -14.482 1.00 76.44 117 LYS A N 1
ATOM 957 C CA . LYS A 1 117 ? 3.267 4.718 -14.110 1.00 76.44 117 LYS A CA 1
ATOM 958 C C . LYS A 1 117 ? 3.459 4.739 -12.593 1.00 76.44 117 LYS A C 1
ATOM 960 O O . LYS A 1 117 ? 2.535 5.094 -11.863 1.00 76.44 117 LYS A O 1
ATOM 965 N N . GLY A 1 118 ? 4.655 4.387 -12.125 1.00 81.44 118 GLY A N 1
ATOM 966 C CA . GLY A 1 118 ? 5.013 4.343 -10.705 1.00 81.44 118 GLY A CA 1
ATOM 967 C C . GLY A 1 118 ? 5.934 5.485 -10.273 1.00 81.44 118 GLY A C 1
ATOM 968 O O . GLY A 1 118 ? 6.525 6.175 -11.095 1.00 81.44 118 GLY A O 1
ATOM 969 N N . PHE A 1 119 ? 6.076 5.668 -8.961 1.00 89.94 119 PHE A N 1
ATOM 970 C CA . PHE A 1 119 ? 7.206 6.410 -8.397 1.00 89.94 119 PHE A CA 1
ATOM 971 C C . PHE A 1 119 ? 8.358 5.435 -8.168 1.00 89.94 119 PHE A C 1
ATOM 973 O O . PHE A 1 119 ? 8.133 4.373 -7.584 1.00 89.94 119 PHE A O 1
ATOM 980 N N . ILE A 1 120 ? 9.581 5.806 -8.554 1.00 91.31 120 ILE A N 1
ATOM 981 C CA . ILE A 1 120 ? 10.741 4.905 -8.460 1.00 91.31 120 ILE A CA 1
ATOM 982 C C . ILE A 1 120 ? 10.965 4.370 -7.036 1.00 91.31 120 ILE A C 1
ATOM 984 O O . ILE A 1 120 ? 11.247 3.191 -6.853 1.00 91.31 120 ILE A O 1
ATOM 988 N N . GLU A 1 121 ? 10.709 5.202 -6.020 1.00 92.19 121 GLU A N 1
ATOM 989 C CA . GLU A 1 121 ? 10.861 4.851 -4.603 1.00 92.19 121 GLU A CA 1
ATOM 990 C C . GLU A 1 121 ? 9.944 3.702 -4.140 1.00 92.19 121 GLU A C 1
ATOM 992 O O . GLU A 1 121 ? 10.235 3.061 -3.132 1.00 92.19 121 GLU A O 1
ATOM 997 N N . GLY A 1 122 ? 8.829 3.461 -4.840 1.00 93.00 122 GLY A N 1
ATOM 998 C CA . GLY A 1 122 ? 7.863 2.399 -4.538 1.00 93.00 122 GLY A CA 1
ATOM 999 C C . GLY A 1 122 ? 7.727 1.346 -5.641 1.00 93.00 122 GLY A C 1
ATOM 1000 O O . GLY A 1 122 ? 7.020 0.358 -5.442 1.00 93.00 122 GLY A O 1
ATOM 1001 N N . ALA A 1 123 ? 8.389 1.530 -6.788 1.00 93.44 123 ALA A N 1
ATOM 1002 C CA . ALA A 1 123 ? 8.196 0.712 -7.985 1.00 93.44 123 ALA A CA 1
ATOM 1003 C C . ALA A 1 123 ? 8.537 -0.766 -7.756 1.00 93.44 123 ALA A C 1
ATOM 1005 O O . ALA A 1 123 ? 7.780 -1.631 -8.182 1.00 93.44 123 ALA A O 1
ATOM 1006 N N . GLY A 1 124 ? 9.605 -1.065 -7.008 1.00 94.31 124 GLY A N 1
ATOM 1007 C CA . GLY A 1 124 ? 9.969 -2.449 -6.683 1.00 94.31 124 GLY A CA 1
ATOM 1008 C C . GLY A 1 124 ? 8.892 -3.184 -5.875 1.00 94.31 124 GLY A C 1
ATOM 1009 O O . GLY A 1 124 ? 8.604 -4.344 -6.143 1.00 94.31 124 GLY A O 1
ATOM 1010 N N . VAL A 1 125 ? 8.227 -2.502 -4.933 1.00 95.12 125 VAL A N 1
ATOM 1011 C CA . VAL A 1 125 ? 7.120 -3.100 -4.160 1.00 95.12 125 VAL A CA 1
ATOM 1012 C C . VAL A 1 125 ? 5.925 -3.395 -5.065 1.00 95.12 125 VAL A C 1
ATOM 1014 O O . VAL A 1 125 ? 5.290 -4.436 -4.917 1.00 95.12 125 VAL A O 1
ATOM 1017 N N . VAL A 1 126 ? 5.628 -2.487 -6.000 1.00 94.38 126 VAL A N 1
ATOM 1018 C CA . VAL A 1 126 ? 4.546 -2.668 -6.976 1.00 94.38 126 VAL A CA 1
ATOM 1019 C C . VAL A 1 126 ? 4.856 -3.826 -7.928 1.00 94.38 126 VAL A C 1
ATOM 1021 O O . VAL A 1 126 ? 3.974 -4.647 -8.157 1.00 94.38 126 VAL A O 1
ATOM 1024 N N . ALA A 1 127 ? 6.092 -3.937 -8.422 1.00 93.62 127 ALA A N 1
ATOM 1025 C CA . ALA A 1 127 ? 6.524 -5.037 -9.286 1.00 93.62 127 ALA A CA 1
ATOM 1026 C C . ALA A 1 127 ? 6.369 -6.398 -8.590 1.00 93.62 127 ALA A C 1
ATOM 1028 O O . ALA A 1 127 ? 5.729 -7.296 -9.131 1.00 93.62 127 ALA A O 1
ATOM 1029 N N . VAL A 1 128 ? 6.833 -6.519 -7.340 1.00 94.94 128 VAL A N 1
ATOM 1030 C CA . VAL A 1 128 ? 6.645 -7.748 -6.551 1.00 94.94 128 VAL A CA 1
ATOM 1031 C C . VAL A 1 128 ? 5.157 -8.051 -6.350 1.00 94.94 128 VAL A C 1
ATOM 1033 O O . VAL A 1 128 ? 4.738 -9.187 -6.543 1.00 94.94 128 VAL A O 1
ATOM 1036 N N . ALA A 1 129 ? 4.336 -7.047 -6.023 1.00 93.94 129 ALA A N 1
ATOM 1037 C CA . ALA A 1 129 ? 2.893 -7.238 -5.855 1.00 93.94 129 ALA A CA 1
ATOM 1038 C C . ALA A 1 129 ? 2.205 -7.732 -7.138 1.00 93.94 129 ALA A C 1
ATOM 1040 O O . ALA A 1 129 ? 1.297 -8.557 -7.063 1.00 93.94 129 ALA A O 1
ATOM 1041 N N . ARG A 1 130 ? 2.633 -7.245 -8.309 1.00 92.00 130 ARG A N 1
ATOM 1042 C CA . ARG A 1 130 ? 2.128 -7.685 -9.619 1.00 92.00 130 ARG A CA 1
ATOM 1043 C C . ARG A 1 130 ? 2.582 -9.097 -9.962 1.00 92.00 130 ARG A C 1
ATOM 1045 O O . ARG A 1 130 ? 1.759 -9.890 -10.401 1.00 92.00 130 ARG A O 1
ATOM 1052 N N . ALA A 1 131 ? 3.846 -9.427 -9.708 1.00 92.81 131 ALA A N 1
ATOM 1053 C CA . ALA A 1 131 ? 4.368 -10.775 -9.914 1.00 92.81 131 ALA A CA 1
ATOM 1054 C C . ALA A 1 131 ? 3.632 -11.803 -9.036 1.00 92.81 131 ALA A C 1
ATOM 1056 O O . ALA A 1 131 ? 3.204 -12.846 -9.527 1.00 92.81 131 ALA A O 1
ATOM 1057 N N . GLU A 1 132 ? 3.413 -11.481 -7.755 1.00 93.19 132 GLU A N 1
ATOM 1058 C CA . GLU A 1 132 ? 2.587 -12.289 -6.849 1.00 93.19 132 GLU A CA 1
ATOM 1059 C C . GLU A 1 132 ? 1.146 -12.420 -7.373 1.00 93.19 132 GLU A C 1
ATOM 1061 O O . GLU A 1 132 ? 0.593 -13.520 -7.383 1.00 93.19 132 GLU A O 1
ATOM 1066 N N . ALA A 1 133 ? 0.544 -11.322 -7.852 1.00 91.50 133 ALA A N 1
ATOM 1067 C CA . ALA A 1 133 ? -0.808 -11.321 -8.416 1.00 91.50 133 ALA A CA 1
ATOM 1068 C C . ALA A 1 133 ? -0.952 -12.240 -9.631 1.00 91.50 133 ALA A C 1
ATOM 1070 O O . ALA A 1 133 ? -1.919 -12.997 -9.726 1.00 91.50 133 ALA A O 1
ATOM 1071 N N . GLU A 1 134 ? 0.007 -12.177 -10.547 1.00 91.81 134 GLU A N 1
ATOM 1072 C CA . GLU A 1 134 ? -0.033 -12.948 -11.782 1.00 91.81 134 GLU A CA 1
ATOM 1073 C C . GLU A 1 134 ? 0.207 -14.437 -11.504 1.00 91.81 134 GLU A C 1
ATOM 1075 O O . GLU A 1 134 ? -0.518 -15.287 -12.020 1.00 91.81 134 GLU A O 1
ATOM 1080 N N . ALA A 1 135 ? 1.133 -14.770 -10.597 1.00 92.00 135 ALA A N 1
ATOM 1081 C CA . ALA A 1 135 ? 1.322 -16.146 -10.145 1.00 92.00 135 ALA A CA 1
ATOM 1082 C C . ALA A 1 135 ? 0.040 -16.723 -9.521 1.00 92.00 135 ALA A C 1
ATOM 1084 O O . ALA A 1 135 ? -0.366 -17.833 -9.868 1.00 92.00 135 ALA A O 1
ATOM 1085 N N . MET A 1 136 ? -0.650 -15.950 -8.672 1.00 90.38 136 MET A N 1
ATOM 1086 C CA . MET A 1 136 ? -1.944 -16.354 -8.113 1.00 90.38 136 MET A CA 1
ATOM 1087 C C . MET A 1 136 ? -2.996 -16.603 -9.192 1.00 90.38 136 MET A C 1
ATOM 1089 O O . MET A 1 136 ? -3.727 -17.590 -9.115 1.00 90.38 136 MET A O 1
ATOM 1093 N N . ARG A 1 137 ? -3.074 -15.723 -10.195 1.00 90.88 137 ARG A N 1
ATOM 1094 C CA . ARG A 1 137 ? -4.023 -15.841 -11.307 1.00 90.88 137 ARG A CA 1
ATOM 1095 C C . ARG A 1 137 ? -3.828 -17.139 -12.093 1.00 90.88 137 ARG A C 1
ATOM 1097 O O . ARG A 1 137 ? -4.811 -17.725 -12.538 1.00 90.88 137 ARG A O 1
ATOM 1104 N N . PHE A 1 138 ? -2.586 -17.601 -12.221 1.00 92.69 138 PHE A N 1
ATOM 1105 C CA . PHE A 1 138 ? -2.239 -18.865 -12.875 1.00 92.69 138 PHE A CA 1
ATOM 1106 C C . PHE A 1 138 ? -2.196 -20.079 -11.933 1.00 92.69 138 PHE A C 1
ATOM 1108 O O . PHE A 1 138 ? -1.884 -21.180 -12.382 1.00 92.69 138 PHE A O 1
ATOM 1115 N N . GLY A 1 139 ? -2.504 -19.916 -10.642 1.00 90.69 139 GLY A N 1
ATOM 1116 C CA . GLY A 1 139 ? -2.432 -21.006 -9.661 1.00 90.69 139 GLY A CA 1
ATOM 1117 C C . GLY A 1 139 ? -1.007 -21.508 -9.395 1.00 90.69 139 GLY A C 1
ATOM 1118 O O . GLY A 1 139 ? -0.823 -22.644 -8.962 1.00 90.69 139 GLY A O 1
ATOM 1119 N N . LEU A 1 140 ? -0.002 -20.677 -9.669 1.00 91.50 140 LEU A N 1
ATOM 1120 C CA . LEU A 1 140 ? 1.409 -20.973 -9.449 1.00 91.50 140 LEU A CA 1
ATOM 1121 C C . LEU A 1 140 ? 1.817 -20.655 -7.999 1.00 91.50 140 LEU A C 1
ATOM 1123 O O . LEU A 1 140 ? 1.174 -19.835 -7.335 1.00 91.50 140 LEU A O 1
ATOM 1127 N N . PRO A 1 141 ? 2.889 -21.284 -7.482 1.00 89.88 141 PRO A N 1
ATOM 1128 C CA . PRO A 1 141 ? 3.441 -20.913 -6.183 1.00 89.88 141 PRO A CA 1
ATOM 1129 C C . PRO A 1 141 ? 3.895 -19.447 -6.172 1.00 89.88 141 PRO A C 1
ATOM 1131 O O . PRO A 1 141 ? 4.308 -18.904 -7.197 1.00 89.88 141 PRO A O 1
ATOM 1134 N N . CYS A 1 142 ? 3.843 -18.820 -4.992 1.00 88.94 142 CYS A N 1
ATOM 1135 C CA . CYS A 1 142 ? 4.314 -17.449 -4.795 1.00 88.94 142 CYS A CA 1
ATOM 1136 C C . CYS A 1 142 ? 5.780 -17.332 -5.263 1.00 88.94 142 CYS A C 1
ATOM 1138 O O . CYS A 1 142 ? 6.634 -18.050 -4.726 1.00 88.94 142 CYS A O 1
ATOM 1140 N N . PRO A 1 143 ? 6.079 -16.477 -6.257 1.00 90.75 143 PRO A N 1
ATOM 1141 C CA . PRO A 1 143 ? 7.398 -16.418 -6.867 1.00 90.75 143 PRO A CA 1
ATOM 1142 C C . PRO A 1 143 ? 8.440 -15.854 -5.895 1.00 90.75 143 PRO A C 1
ATOM 1144 O O . PRO A 1 143 ? 8.122 -15.258 -4.860 1.00 90.75 143 PRO A O 1
ATOM 1147 N N . GLU A 1 144 ? 9.715 -16.025 -6.243 1.00 92.25 144 GLU A N 1
ATOM 1148 C CA . GLU A 1 144 ? 10.768 -15.225 -5.623 1.00 92.25 144 GLU A CA 1
ATOM 1149 C C . GLU A 1 144 ? 10.573 -13.734 -5.964 1.00 92.25 144 GLU A C 1
ATOM 1151 O O . GLU A 1 144 ? 9.958 -13.405 -6.984 1.00 92.25 144 GLU A O 1
ATOM 1156 N N . PRO A 1 145 ? 11.059 -12.810 -5.117 1.00 91.44 145 PRO A N 1
ATOM 1157 C CA . PRO A 1 145 ? 10.831 -11.384 -5.303 1.00 91.44 145 PRO A CA 1
ATOM 1158 C C . PRO A 1 145 ? 11.448 -10.910 -6.622 1.00 91.44 145 PRO A C 1
ATOM 1160 O O . PRO A 1 145 ? 12.667 -10.839 -6.758 1.00 91.44 145 PRO A O 1
ATOM 1163 N N . CYS A 1 146 ? 10.596 -10.571 -7.586 1.00 91.12 146 CYS A N 1
ATOM 1164 C CA . CYS A 1 146 ? 11.001 -10.099 -8.904 1.00 91.12 146 CYS A CA 1
ATOM 1165 C C . CYS A 1 146 ? 10.746 -8.591 -9.009 1.00 91.12 146 CYS A C 1
ATOM 1167 O O . CYS A 1 146 ? 9.627 -8.117 -8.802 1.00 91.12 146 CYS A O 1
ATOM 1169 N N . VAL A 1 147 ? 11.802 -7.833 -9.314 1.00 93.88 147 VAL A N 1
ATOM 1170 C CA . VAL A 1 147 ? 11.748 -6.376 -9.528 1.00 93.88 147 VAL A CA 1
ATOM 1171 C C . VAL A 1 147 ? 12.077 -5.991 -10.970 1.00 93.88 147 VAL A C 1
ATOM 1173 O O . VAL A 1 147 ? 12.232 -4.807 -11.261 1.00 93.88 147 VAL A O 1
ATOM 1176 N N . ASP A 1 148 ? 12.150 -6.970 -11.872 1.00 92.31 148 ASP A N 1
ATOM 1177 C CA . ASP A 1 148 ? 12.588 -6.783 -13.258 1.00 92.31 148 ASP A CA 1
ATOM 1178 C C . ASP A 1 148 ? 11.706 -5.767 -13.987 1.00 92.31 148 ASP A C 1
ATOM 1180 O O . ASP A 1 148 ? 12.214 -4.883 -14.665 1.00 92.31 148 ASP A O 1
ATOM 1184 N N . GLU A 1 149 ? 10.389 -5.791 -13.753 1.00 90.19 149 GLU A N 1
ATOM 1185 C CA . GLU A 1 149 ? 9.464 -4.798 -14.318 1.00 90.19 149 GLU A CA 1
ATOM 1186 C C . GLU A 1 149 ? 9.829 -3.360 -13.898 1.00 90.19 149 GLU A C 1
ATOM 1188 O O . GLU A 1 149 ? 9.750 -2.433 -14.706 1.00 90.19 149 GLU A O 1
ATOM 1193 N N . ALA A 1 150 ? 10.264 -3.159 -12.650 1.00 92.56 150 ALA A N 1
ATOM 1194 C CA . ALA A 1 150 ? 10.681 -1.847 -12.160 1.00 92.56 150 ALA A CA 1
ATOM 1195 C C . ALA A 1 150 ? 12.036 -1.419 -12.746 1.00 92.56 150 ALA A C 1
ATOM 1197 O O . ALA A 1 150 ? 12.213 -0.241 -13.062 1.00 92.56 150 ALA A O 1
ATOM 1198 N N . VAL A 1 151 ? 12.969 -2.363 -12.913 1.00 93.06 151 VAL A N 1
ATOM 1199 C CA . VAL A 1 151 ? 14.277 -2.121 -13.543 1.00 93.06 151 VAL A CA 1
ATOM 1200 C C . VAL A 1 151 ? 14.100 -1.751 -15.013 1.00 93.06 151 VAL A C 1
ATOM 1202 O O . VAL 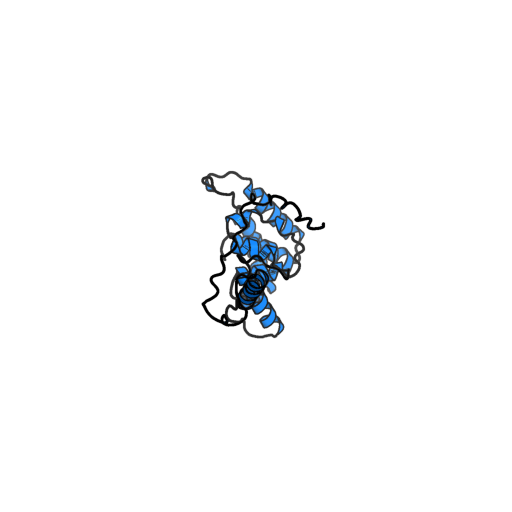A 1 151 ? 14.626 -0.731 -15.452 1.00 93.06 151 VAL A O 1
ATOM 1205 N N . GLU A 1 152 ? 13.296 -2.511 -15.754 1.00 91.12 152 GLU A N 1
ATOM 1206 C CA . GLU A 1 152 ? 12.995 -2.240 -17.160 1.00 91.12 152 GLU A CA 1
ATOM 1207 C C . GLU A 1 152 ? 12.226 -0.930 -17.344 1.00 91.12 152 GLU A C 1
ATOM 1209 O O . GLU A 1 152 ? 12.502 -0.169 -18.272 1.00 91.12 152 GLU A O 1
ATOM 1214 N N . GLY A 1 153 ? 11.292 -0.617 -16.441 1.00 90.31 153 GLY A N 1
ATOM 1215 C CA . GLY A 1 153 ? 10.613 0.678 -16.421 1.00 90.31 153 GLY A CA 1
ATOM 1216 C C . GLY A 1 153 ? 11.597 1.840 -16.270 1.00 90.31 153 GLY A C 1
ATOM 1217 O O . GLY A 1 153 ? 11.573 2.772 -17.072 1.00 90.31 153 GLY A O 1
ATOM 1218 N N . LEU A 1 154 ? 12.516 1.747 -15.303 1.00 91.56 154 LEU A N 1
ATOM 1219 C CA . LEU A 1 154 ? 13.560 2.752 -15.108 1.00 91.56 154 LEU A CA 1
ATOM 1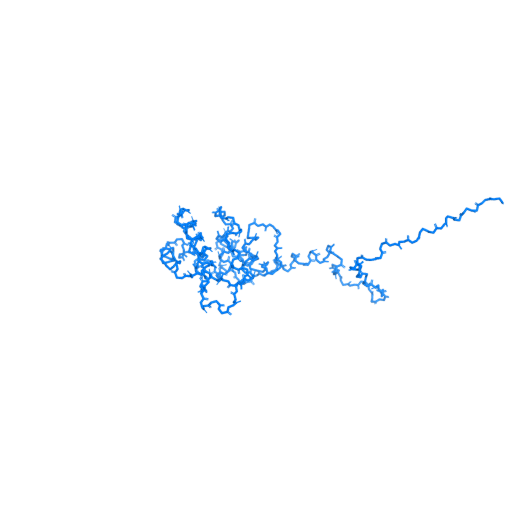220 C C . LEU A 1 154 ? 14.493 2.844 -16.323 1.00 91.56 154 LEU A C 1
ATOM 1222 O O . LEU A 1 154 ? 14.814 3.947 -16.759 1.00 91.56 154 LEU A O 1
ATOM 1226 N N . ARG A 1 155 ? 14.906 1.705 -16.894 1.00 91.88 155 ARG A N 1
ATOM 1227 C CA . ARG A 1 155 ? 15.763 1.659 -18.088 1.00 91.88 155 ARG A CA 1
ATOM 1228 C C . ARG A 1 155 ? 15.115 2.408 -19.252 1.00 91.88 155 ARG A C 1
ATOM 1230 O O . ARG A 1 155 ? 15.767 3.247 -19.868 1.00 91.88 155 ARG A O 1
ATOM 1237 N N . ARG A 1 156 ? 13.829 2.158 -19.521 1.00 90.12 156 ARG A N 1
ATOM 1238 C CA . ARG A 1 156 ? 13.067 2.854 -20.574 1.00 90.12 156 ARG A CA 1
ATOM 1239 C C . ARG A 1 156 ? 12.985 4.359 -20.329 1.00 90.12 156 ARG A C 1
ATOM 1241 O O . ARG A 1 156 ? 13.193 5.125 -21.267 1.00 90.12 156 ARG A O 1
ATOM 1248 N N . ASP A 1 157 ? 12.747 4.781 -19.089 1.00 90.56 157 ASP A N 1
ATOM 1249 C CA . ASP A 1 157 ? 12.727 6.204 -18.736 1.00 90.56 157 ASP A CA 1
ATOM 1250 C C . ASP A 1 157 ? 14.108 6.852 -18.953 1.00 90.56 157 ASP A C 1
ATOM 1252 O O . ASP A 1 157 ? 14.207 7.929 -19.541 1.00 90.56 157 ASP A O 1
ATOM 1256 N N . MET A 1 158 ? 15.196 6.182 -18.556 1.00 91.56 158 MET A N 1
ATOM 1257 C CA . MET A 1 158 ? 16.564 6.678 -18.754 1.00 91.56 158 MET A CA 1
ATOM 1258 C C . MET A 1 158 ? 16.960 6.751 -20.235 1.00 91.56 158 MET A C 1
ATOM 1260 O O . MET A 1 158 ? 17.604 7.721 -20.637 1.00 91.56 158 MET A O 1
ATOM 1264 N N . LEU A 1 159 ? 16.562 5.767 -21.050 1.00 91.19 159 LEU A N 1
ATOM 1265 C CA . LEU A 1 159 ? 16.743 5.793 -22.506 1.00 91.19 159 LEU A CA 1
ATOM 1266 C C . LEU A 1 159 ? 15.983 6.965 -23.131 1.00 91.19 159 LEU A C 1
ATOM 1268 O O . LEU A 1 159 ? 16.554 7.729 -23.905 1.00 91.19 159 LEU A O 1
ATOM 1272 N N . SER A 1 160 ? 14.716 7.152 -22.747 1.00 88.19 160 SER A N 1
ATOM 1273 C CA . SER A 1 160 ? 13.884 8.252 -23.245 1.00 88.19 160 SER A CA 1
ATOM 1274 C C . SER A 1 160 ? 14.443 9.631 -22.886 1.00 88.19 160 SER A C 1
ATOM 1276 O O . SER A 1 160 ? 14.205 10.587 -23.620 1.00 88.19 160 SER A O 1
ATOM 1278 N N . LEU A 1 161 ? 15.157 9.747 -21.764 1.00 91.56 161 LEU A N 1
ATOM 1279 C CA . LEU A 1 161 ? 15.831 10.974 -21.336 1.00 91.56 161 LEU A CA 1
ATOM 1280 C C . LEU A 1 161 ? 17.233 11.143 -21.950 1.00 91.56 161 LEU A C 1
ATOM 1282 O O . LEU A 1 161 ? 17.876 12.163 -21.713 1.00 91.56 161 LEU A O 1
ATOM 1286 N N . GLY A 1 162 ? 17.727 10.160 -22.711 1.00 89.75 162 GLY A N 1
ATOM 1287 C CA . GLY A 1 162 ? 19.075 10.171 -23.283 1.00 89.75 162 GLY A CA 1
ATOM 1288 C C . GLY A 1 162 ? 20.194 10.012 -22.246 1.00 89.75 162 GLY A C 1
ATOM 1289 O O . GLY A 1 162 ? 21.319 10.440 -22.494 1.00 89.75 162 GLY A O 1
ATOM 1290 N N . LEU A 1 163 ? 19.895 9.430 -21.078 1.00 89.75 163 LEU A N 1
ATOM 1291 C CA . LEU A 1 163 ? 20.864 9.217 -19.994 1.00 89.75 163 LEU A CA 1
ATOM 1292 C C . LEU A 1 163 ? 21.705 7.948 -20.187 1.00 89.75 163 LEU A C 1
ATOM 1294 O O . LEU A 1 163 ? 22.811 7.864 -19.655 1.00 89.75 163 LEU A O 1
ATO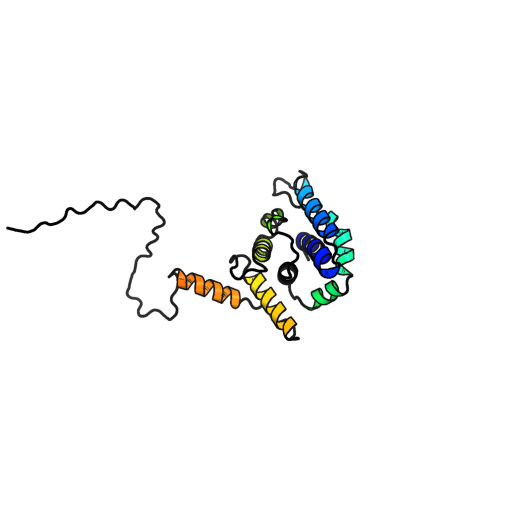M 1298 N N . ILE A 1 164 ? 21.175 6.959 -20.912 1.00 86.75 164 ILE A N 1
ATOM 1299 C CA . ILE A 1 164 ? 21.846 5.691 -21.234 1.00 86.75 164 ILE A CA 1
ATOM 1300 C C . ILE A 1 164 ? 21.620 5.327 -22.707 1.00 86.75 164 ILE A C 1
ATOM 1302 O O . ILE A 1 164 ? 20.762 5.909 -23.368 1.00 86.75 164 ILE A O 1
ATOM 1306 N N . TRP A 1 165 ? 22.387 4.358 -23.207 1.00 80.25 165 TRP A N 1
ATOM 1307 C CA . TRP A 1 165 ? 22.304 3.832 -24.572 1.00 80.25 165 TRP A CA 1
ATOM 1308 C C . TRP A 1 165 ? 21.735 2.413 -24.565 1.00 80.25 165 TRP A C 1
ATOM 1310 O O . TRP A 1 165 ? 21.895 1.684 -23.584 1.00 80.25 165 TRP A O 1
ATOM 1320 N N . ASP A 1 166 ? 21.068 2.030 -25.654 1.00 71.31 166 ASP A N 1
ATOM 1321 C CA . ASP A 1 166 ? 20.409 0.722 -25.766 1.00 71.31 166 ASP A CA 1
ATOM 1322 C C . ASP A 1 166 ? 21.407 -0.424 -26.053 1.00 71.31 166 ASP A C 1
ATOM 1324 O O . ASP A 1 166 ? 21.166 -1.568 -25.680 1.00 71.31 166 ASP A O 1
ATOM 1328 N N . GLU A 1 167 ? 22.572 -0.090 -26.619 1.00 70.88 167 GLU A N 1
ATOM 1329 C CA . GLU A 1 167 ? 23.664 -0.983 -27.044 1.00 70.88 167 GLU A CA 1
ATOM 1330 C C . GLU A 1 167 ? 25.034 -0.455 -26.555 1.00 70.88 167 GLU A C 1
ATOM 1332 O O . GLU A 1 167 ? 25.134 0.732 -26.208 1.00 70.88 167 GLU A O 1
ATOM 1337 N N . PRO A 1 168 ? 26.106 -1.284 -26.489 1.00 53.69 168 PRO A N 1
ATOM 1338 C CA . PRO A 1 168 ? 27.415 -0.805 -26.055 1.00 53.69 168 PRO A CA 1
ATOM 1339 C C . PRO A 1 168 ? 27.907 0.285 -27.013 1.00 53.69 168 PRO A C 1
ATOM 1341 O O . PRO A 1 168 ? 27.854 0.134 -28.230 1.00 53.69 168 PRO A O 1
ATOM 1344 N N . GLN A 1 169 ? 28.349 1.404 -26.435 1.00 53.34 169 GLN A N 1
ATOM 1345 C CA . GLN A 1 169 ? 28.719 2.625 -27.153 1.00 53.34 169 GLN A CA 1
ATOM 1346 C C . GLN A 1 169 ? 29.588 2.340 -28.394 1.00 53.34 169 GLN A C 1
ATOM 1348 O O . GLN A 1 169 ? 30.654 1.734 -28.244 1.00 53.34 169 GLN A O 1
ATOM 1353 N N . PRO A 1 170 ? 29.219 2.840 -29.590 1.00 50.03 170 PRO A N 1
ATOM 1354 C CA . PRO A 1 170 ? 30.163 2.936 -30.686 1.00 50.03 170 PRO A CA 1
ATOM 1355 C C . PRO A 1 170 ? 31.181 4.027 -30.334 1.00 50.03 170 PRO A C 1
ATOM 1357 O O . PRO A 1 170 ? 30.888 5.219 -30.378 1.00 50.03 170 PRO A O 1
ATOM 1360 N N . ASP A 1 171 ? 32.353 3.543 -29.943 1.00 53.38 171 ASP A N 1
ATOM 1361 C CA . ASP A 1 171 ? 33.640 4.205 -29.757 1.00 53.38 171 ASP A CA 1
ATOM 1362 C C . ASP A 1 171 ? 33.760 5.387 -28.773 1.00 53.38 171 ASP A C 1
ATOM 1364 O O . ASP A 1 171 ? 33.025 6.377 -28.779 1.00 53.38 171 ASP A O 1
ATOM 1368 N N . ARG A 1 172 ? 34.781 5.280 -27.915 1.00 51.75 172 ARG A N 1
ATOM 1369 C CA . ARG A 1 172 ? 35.024 6.094 -26.708 1.00 51.75 172 ARG A CA 1
ATOM 1370 C C . ARG A 1 172 ? 35.501 7.532 -26.968 1.00 51.75 172 ARG A C 1
ATOM 1372 O O . ARG A 1 172 ? 35.722 8.272 -26.009 1.00 51.75 172 ARG A O 1
ATOM 1379 N N . ASP A 1 173 ? 35.607 7.964 -28.223 1.00 49.88 173 ASP A N 1
ATOM 1380 C CA . ASP A 1 173 ? 36.312 9.205 -28.575 1.00 49.88 173 ASP A CA 1
ATOM 1381 C C . ASP A 1 173 ? 35.430 10.443 -28.781 1.00 49.88 173 ASP A C 1
ATOM 1383 O O . ASP A 1 173 ? 35.935 11.562 -28.919 1.00 49.88 173 ASP A O 1
ATOM 1387 N N . ARG A 1 174 ? 34.099 10.330 -28.694 1.00 49.81 174 ARG A N 1
ATOM 1388 C CA . ARG A 1 174 ? 33.239 11.524 -28.638 1.00 49.81 174 ARG A CA 1
ATOM 1389 C C . ARG A 1 174 ? 33.097 12.027 -27.205 1.00 49.81 174 ARG A C 1
ATOM 1391 O O . ARG A 1 174 ? 32.079 11.807 -26.554 1.00 49.81 174 ARG A O 1
ATOM 1398 N N . LYS A 1 175 ? 34.081 12.809 -26.744 1.00 47.03 175 LYS A N 1
ATOM 1399 C CA . LYS A 1 175 ? 33.912 13.722 -25.599 1.00 47.03 175 LYS A CA 1
ATOM 1400 C C . LYS A 1 175 ? 32.798 14.725 -25.910 1.00 47.03 175 LYS A C 1
ATOM 1402 O O . LYS A 1 175 ? 33.046 15.801 -26.447 1.00 47.03 175 LYS A O 1
ATOM 1407 N N . ARG A 1 176 ? 31.554 14.386 -25.576 1.00 52.22 176 ARG A N 1
ATOM 1408 C CA . ARG A 1 176 ? 30.453 15.349 -25.549 1.00 52.22 176 ARG A CA 1
ATOM 1409 C C . ARG A 1 176 ? 30.241 15.806 -24.115 1.00 52.22 176 ARG A C 1
ATOM 1411 O O . ARG A 1 176 ? 30.044 14.995 -23.216 1.00 52.22 176 ARG A O 1
ATOM 1418 N N . ARG A 1 177 ? 30.316 17.125 -23.921 1.00 47.78 177 ARG A N 1
ATOM 1419 C CA . ARG A 1 177 ? 29.903 17.799 -22.688 1.00 47.78 177 ARG A CA 1
ATOM 1420 C C . ARG A 1 177 ? 28.462 17.399 -22.389 1.00 47.78 177 ARG A C 1
ATOM 1422 O O . ARG A 1 177 ? 27.592 17.594 -23.234 1.00 47.78 177 ARG A O 1
ATOM 1429 N N . ILE A 1 178 ? 28.225 16.876 -21.191 1.00 50.84 178 ILE A N 1
ATOM 1430 C CA . ILE A 1 178 ? 26.884 16.827 -20.616 1.00 50.84 178 ILE A CA 1
ATOM 1431 C C . ILE A 1 178 ? 26.430 18.288 -20.540 1.00 50.84 178 ILE A C 1
ATOM 1433 O O . ILE A 1 178 ? 26.969 19.059 -19.748 1.00 50.84 178 ILE A O 1
ATOM 1437 N N . LEU A 1 179 ? 25.509 18.699 -21.412 1.00 48.91 179 LEU A N 1
ATOM 1438 C CA . LEU A 1 179 ? 24.829 19.983 -21.276 1.00 48.91 179 LEU A CA 1
ATOM 1439 C C . LEU A 1 179 ? 23.849 19.834 -20.115 1.00 48.91 179 LEU A C 1
ATOM 1441 O O . LEU A 1 179 ? 22.678 19.514 -20.300 1.00 48.91 179 LEU A O 1
ATOM 1445 N N . THR A 1 180 ? 24.338 20.027 -18.894 1.00 46.34 180 THR A N 1
ATOM 1446 C CA . THR A 1 180 ? 23.479 20.320 -17.749 1.00 46.34 180 THR A CA 1
ATOM 1447 C C . THR A 1 180 ? 22.958 21.747 -17.904 1.00 46.34 180 THR A C 1
ATOM 1449 O O . THR A 1 180 ? 23.352 22.637 -17.156 1.00 46.34 180 THR A O 1
ATOM 1452 N N . ASN A 1 181 ? 22.082 21.989 -18.879 1.00 44.66 181 ASN A N 1
ATOM 1453 C CA . ASN A 1 181 ? 21.335 23.242 -18.957 1.00 44.66 181 ASN A CA 1
ATOM 1454 C C . ASN A 1 181 ? 20.184 23.168 -17.943 1.00 44.66 181 ASN A C 1
ATOM 1456 O O . ASN A 1 181 ? 19.022 23.004 -18.293 1.00 44.66 181 ASN A O 1
ATOM 1460 N N . TRP A 1 182 ? 20.545 23.195 -16.660 1.00 45.97 182 TRP A N 1
ATOM 1461 C CA . TRP A 1 182 ? 19.650 23.492 -15.535 1.00 45.97 182 TRP A CA 1
ATOM 1462 C C . TRP A 1 182 ? 20.074 24.804 -14.845 1.00 45.97 182 TRP A C 1
ATOM 1464 O O . TRP A 1 182 ? 19.723 25.050 -13.694 1.00 45.97 182 TRP A O 1
ATOM 1474 N N . SER A 1 183 ? 20.825 25.668 -15.537 1.00 44.84 183 SER A N 1
ATOM 1475 C CA . SER A 1 183 ? 20.959 27.083 -15.185 1.00 44.84 183 SER A CA 1
ATOM 1476 C C . SER A 1 183 ? 19.794 27.846 -15.814 1.00 44.84 183 SER A C 1
ATOM 1478 O O . SER A 1 183 ? 19.695 27.986 -17.029 1.00 44.84 183 SER A O 1
ATOM 1480 N N . LEU A 1 184 ? 18.883 28.346 -14.982 1.00 43.69 184 LEU A N 1
ATOM 1481 C CA . LEU A 1 184 ? 17.713 29.132 -15.390 1.00 43.69 184 LEU A CA 1
ATOM 1482 C C . LEU A 1 184 ? 18.080 30.573 -15.825 1.00 43.69 184 LEU A C 1
ATOM 1484 O O . LEU A 1 184 ? 17.340 31.510 -15.537 1.00 43.69 184 LEU A O 1
ATOM 1488 N N . THR A 1 185 ? 19.246 30.777 -16.444 1.00 44.66 185 THR A N 1
ATOM 1489 C CA . THR A 1 185 ? 19.811 32.114 -16.716 1.00 44.66 185 THR A CA 1
ATOM 1490 C C . THR A 1 185 ? 20.430 32.301 -18.100 1.00 44.66 185 THR A C 1
ATOM 1492 O O . THR A 1 185 ? 20.814 33.423 -18.410 1.00 44.66 185 THR A O 1
ATOM 1495 N N . ASP A 1 186 ? 20.492 31.276 -18.953 1.00 44.44 186 ASP A N 1
ATOM 1496 C CA . ASP A 1 186 ? 21.245 31.370 -20.218 1.00 44.44 186 ASP A CA 1
ATOM 1497 C C . ASP A 1 186 ? 20.383 31.609 -21.477 1.00 44.44 186 ASP A C 1
ATOM 1499 O O . ASP A 1 186 ? 20.893 31.547 -22.594 1.00 44.44 186 ASP A O 1
ATOM 1503 N N . ASP A 1 187 ? 19.104 31.973 -21.329 1.00 45.72 187 ASP A N 1
ATOM 1504 C CA . ASP A 1 187 ? 18.238 32.373 -22.454 1.00 45.72 187 ASP A CA 1
ATOM 1505 C C . ASP A 1 187 ? 18.378 33.866 -22.812 1.00 45.72 187 ASP A C 1
ATOM 1507 O O . ASP A 1 187 ? 17.400 34.604 -22.937 1.00 45.72 187 ASP A O 1
ATOM 1511 N N . ILE A 1 188 ? 19.611 34.329 -23.026 1.00 46.16 188 ILE A N 1
ATOM 1512 C CA . ILE A 1 188 ? 19.856 35.557 -23.793 1.00 46.16 188 ILE A CA 1
ATOM 1513 C C . ILE A 1 188 ? 20.874 35.231 -24.881 1.00 46.16 188 ILE A C 1
ATOM 1515 O O . ILE A 1 188 ? 22.073 35.459 -24.740 1.00 46.16 188 ILE A O 1
ATOM 1519 N N . LEU A 1 189 ? 20.386 34.696 -26.000 1.00 46.19 189 LEU A N 1
ATOM 1520 C CA . LEU A 1 189 ? 21.146 34.704 -27.245 1.00 46.19 189 LEU A CA 1
ATOM 1521 C C . LEU A 1 189 ? 21.182 36.152 -27.775 1.00 46.19 189 LEU A C 1
ATOM 1523 O O . LEU A 1 189 ? 20.116 36.704 -28.069 1.00 46.19 189 LEU A O 1
ATOM 1527 N N . PRO A 1 190 ? 22.354 36.799 -27.928 1.00 42.56 190 PRO A N 1
ATOM 1528 C CA . PRO A 1 190 ? 22.428 38.051 -28.665 1.00 42.56 190 PRO A CA 1
ATOM 1529 C C . PRO A 1 190 ? 22.121 37.764 -30.139 1.00 42.56 190 PRO A C 1
ATOM 1531 O O . PRO A 1 190 ? 22.727 36.883 -30.750 1.00 42.56 190 PRO A O 1
ATOM 1534 N N . ARG A 1 191 ? 21.160 38.498 -30.713 1.00 41.84 191 ARG A N 1
ATOM 1535 C CA . ARG A 1 191 ? 20.879 38.464 -32.155 1.00 41.84 191 ARG A CA 1
ATOM 1536 C C . ARG A 1 191 ? 22.162 38.803 -32.917 1.00 41.84 191 ARG A C 1
ATOM 1538 O O . ARG A 1 191 ? 22.674 39.912 -32.788 1.00 41.84 191 ARG A O 1
ATOM 1545 N N . THR A 1 192 ? 22.664 37.873 -33.720 1.00 46.88 192 THR A N 1
ATOM 1546 C CA . THR A 1 192 ? 23.670 38.161 -34.744 1.00 46.88 192 THR A CA 1
ATOM 1547 C C . THR A 1 192 ? 23.039 39.067 -35.806 1.00 46.88 192 THR A C 1
ATOM 1549 O O . THR A 1 192 ? 21.957 38.736 -36.299 1.00 46.88 192 THR A O 1
ATOM 1552 N N . PRO A 1 193 ? 23.651 40.211 -36.164 1.00 41.19 193 PRO A N 1
ATOM 1553 C CA . PRO A 1 193 ? 23.169 41.001 -37.287 1.00 41.19 193 PRO A CA 1
ATOM 1554 C C . PRO A 1 193 ? 23.397 40.210 -38.580 1.00 41.19 193 PRO A C 1
ATOM 1556 O O . PRO A 1 193 ? 24.448 39.590 -38.765 1.00 41.19 193 PRO A O 1
ATOM 1559 N N . ALA A 1 194 ? 22.375 40.195 -39.434 1.00 43.00 194 ALA A N 1
ATOM 1560 C CA . ALA A 1 194 ? 22.423 39.583 -40.752 1.00 43.00 194 ALA A CA 1
ATOM 1561 C C . ALA A 1 194 ? 23.572 40.191 -41.568 1.00 43.00 194 ALA A C 1
ATOM 1563 O O . ALA A 1 194 ? 23.783 41.403 -41.567 1.00 43.00 194 ALA A O 1
ATOM 1564 N N . THR A 1 195 ? 24.334 39.327 -42.228 1.00 44.72 195 THR A N 1
ATOM 1565 C CA . THR A 1 195 ? 25.284 39.724 -43.262 1.00 44.72 195 THR A CA 1
ATOM 1566 C C . THR A 1 195 ? 24.493 39.910 -44.549 1.00 44.72 195 THR A C 1
ATOM 1568 O O . THR A 1 195 ? 24.210 38.940 -45.245 1.00 44.72 195 THR A O 1
ATOM 1571 N N . ASP A 1 196 ? 24.117 41.151 -44.842 1.00 38.00 196 ASP A N 1
ATOM 1572 C CA . ASP A 1 196 ? 23.657 41.532 -46.174 1.00 38.00 196 ASP A CA 1
ATOM 1573 C C . ASP A 1 196 ? 24.898 41.807 -47.033 1.00 38.00 196 ASP A C 1
ATOM 1575 O O . ASP A 1 196 ? 25.578 42.819 -46.872 1.00 38.00 196 ASP A O 1
ATOM 1579 N N . ASN A 1 197 ? 25.212 40.868 -47.924 1.00 42.50 197 ASN A N 1
ATOM 1580 C CA . ASN A 1 197 ? 26.009 41.139 -49.114 1.00 42.50 197 ASN A CA 1
ATOM 1581 C C . ASN A 1 197 ? 25.029 41.370 -50.264 1.00 42.50 197 ASN A C 1
ATOM 1583 O O . ASN A 1 197 ? 24.339 40.422 -50.625 1.00 42.50 197 ASN A O 1
ATOM 1587 N N . GLU A 1 198 ? 25.023 42.564 -50.863 1.00 38.09 198 GLU A N 1
ATOM 1588 C CA . GLU A 1 198 ? 24.877 42.733 -52.316 1.00 38.09 198 GLU A CA 1
ATOM 1589 C C . GLU A 1 198 ? 25.192 44.177 -52.768 1.00 38.09 198 GLU A C 1
ATOM 1591 O O . GLU A 1 198 ? 24.701 45.141 -52.179 1.00 38.09 198 GLU A O 1
ATOM 1596 N N . PHE A 1 199 ? 25.975 44.238 -53.858 1.00 38.88 199 PHE A N 1
ATOM 1597 C CA . PHE A 1 199 ? 26.518 45.356 -54.660 1.00 38.88 199 PHE A CA 1
ATOM 1598 C C . PHE A 1 199 ? 27.805 46.049 -54.190 1.00 38.88 199 PHE A C 1
ATOM 1600 O O . PHE A 1 199 ? 27.759 46.979 -53.358 1.00 38.88 199 PHE A O 1
#

Sequence (199 aa):
MAPHEKALFAIFGLQYFLDDRKAALKLMDTLNLSCRIKSKRDSGKFCTPVYSLAKSAFQRVIKSNGAQQWLKQHRYVRSGLVWLYAHDLRLTPPNWIWLKGVDRTLFYALHRANTTKGFIEGAGVVAVARAEAEAMRFGLPCPEPCVDEAVEGLRRDMLSLGLIWDEPQPDRDRKRRILTNWSLTDDILPRTPATDNEF

Foldseek 3Di:
DDLVLLLLLLLLLCCQQVVNPVVSVVSLVQQVVQLVDDDPVQVPHRRGGPSVSSVVSSVVRCPGPVNVVLVQLAPDSLLSSLLSLLVPSVDQLVSPPSVCRVPVLSSQSNNCSNHPDGDLSNQQSSQLSVQSVVCVVVVHHRDDRDSVSSVVVVVVVCVVVVNDDPDPDPDDPPPDDPPPPPPPPPPDDPDDDDDDDDD

Radius of gyration: 24.51 Å; chains: 1; bounding box: 55×66×79 Å

pLDDT: mean 81.66, std 17.98, range [38.0, 97.19]

Organism: Escherichia coli (NCBI:txid562)